Protein AF-A0AAE0QA98-F1 (afdb_monomer_lite)

Foldseek 3Di:
DVVPPQPDDPDQKDKDDFLAEAEEEFAQAQDWPPPVPPPDDDDTDGDHGDLLSVVLVVLLVVLLVVCQPDLLAAPGHYMYMYGHQNNPPVSSVVSVQVQLDDPDGDDPDPDCQLRWDSHLYYDYDDDDPPPLDPDPDDDDDDDPSVVLSPDPDPVSVVVVVVCSSVPVVSSVVSSVVSQLLSVLVCVLQVDDSHHGNDDSRDRNVSSVVSLQPDWDDDPNDIWHAHNVGDIQAFAFDWDWDDDPPDTDTDGQWTQGNVVRDTGGHPDPD

Organism: NCBI:txid175788

Radius of gyration: 21.82 Å; chains: 1; bounding box: 47×56×62 Å

Secondary structure (DSSP, 8-state):
--SSTTS--SSSEEEE--SEEEEEEE-SEEEETTGGG--S--PPPEEEE-HHHHHHHHHHHHHHHHHHTTTSSTT--EEEEEEE-TT-HHHHHHHHHHHH-SSSS----S--TT---SEEEEEE------------S------THHHHHH---HHHHHHHHHHHHT-HHHHHHHHHHHHHHHHHHHHHTTB-SS-B-S-S---HHHHHHHHTT-EEEETTEEEEB-TTS-B-S-EEEEEEEEETTEEEEEEEEEEEGGGTEEEE-----

Sequence (269 aa):
LCFLSVFLICESHFGAYMPVVIGIVGSVHSKVQDLECQTSPGLYTCTDFDQIPFVASLVVFHTVEEINNSQFLPGIKLGYLMCDACVYGTKALDCVERMLAVNGPPTLLPDYSNFTSPIKALLGERIVYSYCQTPQSLHDSPDKLHFYCTSTNYAMRRSFVLFQTVDLTEAYGQRMAVYAITHAIKKLLKCDDTSCSKDTNFLPWKLISILRNMKFTVDDQTYYFNKDGDFENGYDLIMWKKNGDERILDVVGQYLISNNNVNVYDLMV

Structure (mmCIF, N/CA/C/O backbone):
data_AF-A0AAE0QA98-F1
#
_entry.id   AF-A0AAE0QA98-F1
#
loop_
_atom_site.group_PDB
_atom_site.id
_atom_site.type_symbol
_atom_site.label_atom_id
_atom_site.label_alt_id
_atom_site.label_comp_id
_atom_site.label_asym_id
_atom_site.label_entity_id
_atom_site.label_seq_id
_atom_site.pdbx_PDB_ins_code
_atom_site.Cartn_x
_atom_site.Cartn_y
_atom_site.Cartn_z
_atom_site.occupancy
_atom_site.B_iso_or_equiv
_atom_site.auth_seq_id
_atom_site.auth_comp_id
_atom_site.auth_asym_id
_atom_site.auth_atom_id
_atom_site.pdbx_PDB_model_num
ATOM 1 N N . LEU A 1 1 ? 17.314 -16.944 11.347 1.00 24.52 1 LEU A N 1
ATOM 2 C CA . LEU A 1 1 ? 18.362 -17.483 10.446 1.0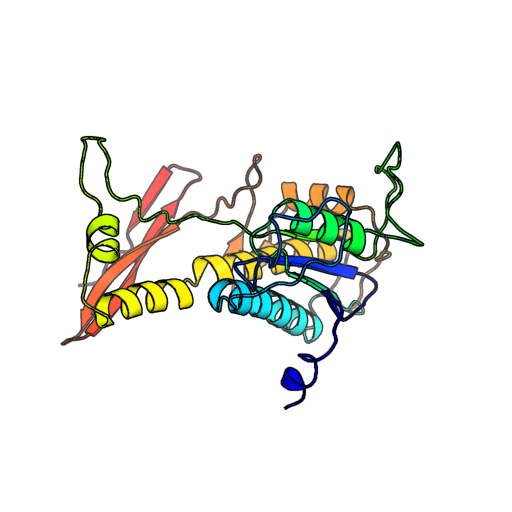0 24.52 1 LEU A CA 1
ATOM 3 C C . LEU A 1 1 ? 17.830 -17.955 9.080 1.00 24.52 1 LEU A C 1
ATOM 5 O O . LEU A 1 1 ? 18.615 -17.909 8.150 1.00 24.52 1 LEU A O 1
ATOM 9 N N . CYS A 1 2 ? 16.531 -18.260 8.891 1.00 23.03 2 CYS A N 1
ATOM 10 C CA . CYS A 1 2 ? 15.942 -18.436 7.540 1.00 23.03 2 CYS A CA 1
ATOM 11 C C . CYS A 1 2 ? 15.694 -17.130 6.756 1.00 23.03 2 CYS A C 1
ATOM 13 O O . CYS A 1 2 ? 15.629 -17.167 5.536 1.00 23.03 2 CYS A O 1
ATOM 15 N N . PHE A 1 3 ? 15.582 -15.973 7.424 1.00 25.20 3 PHE A N 1
ATOM 16 C CA . PHE A 1 3 ? 15.404 -14.681 6.739 1.00 25.20 3 PHE A CA 1
ATOM 17 C C . PHE A 1 3 ? 16.644 -14.247 5.939 1.00 25.20 3 PHE A C 1
ATOM 19 O O . PHE A 1 3 ? 16.513 -13.520 4.967 1.00 25.20 3 PHE A O 1
ATOM 26 N N . LEU A 1 4 ? 17.843 -14.712 6.315 1.00 25.42 4 LEU A N 1
ATOM 27 C CA . LEU A 1 4 ? 19.105 -14.306 5.682 1.00 25.42 4 LEU A CA 1
ATOM 28 C C . LEU A 1 4 ? 19.514 -15.183 4.487 1.00 25.42 4 LEU A C 1
ATOM 30 O O . LEU A 1 4 ? 20.340 -14.768 3.682 1.00 25.42 4 LEU A O 1
ATOM 34 N N . SER A 1 5 ? 18.937 -16.377 4.334 1.00 23.41 5 SER A N 1
ATOM 35 C CA . SER A 1 5 ? 19.322 -17.326 3.277 1.00 23.41 5 SER A CA 1
ATOM 36 C C . SER A 1 5 ? 18.703 -17.036 1.906 1.00 23.41 5 SER A C 1
ATOM 38 O O . SER A 1 5 ? 18.976 -17.767 0.962 1.00 23.41 5 SER A O 1
ATOM 40 N N . VAL A 1 6 ? 17.892 -15.982 1.779 1.00 30.62 6 VAL A N 1
ATOM 41 C CA . VAL A 1 6 ? 17.231 -15.606 0.516 1.00 30.62 6 VAL A CA 1
ATOM 42 C C . VAL A 1 6 ? 17.806 -14.295 -0.069 1.00 30.62 6 VAL A C 1
ATOM 44 O O . VAL A 1 6 ? 17.369 -13.830 -1.111 1.00 30.62 6 VAL A O 1
ATOM 47 N N . PHE A 1 7 ? 18.859 -13.730 0.541 1.00 33.97 7 PHE A N 1
ATOM 48 C CA . PHE A 1 7 ? 19.569 -12.536 0.036 1.00 33.97 7 PHE A CA 1
ATOM 49 C C . PHE A 1 7 ? 20.570 -12.823 -1.102 1.00 33.97 7 PHE A C 1
ATOM 51 O O . PHE A 1 7 ? 21.260 -11.917 -1.560 1.00 33.97 7 PHE A O 1
ATOM 58 N N . LEU A 1 8 ? 20.679 -14.073 -1.558 1.00 28.00 8 LEU A N 1
ATOM 59 C CA . LEU A 1 8 ? 21.655 -14.514 -2.560 1.00 28.00 8 LEU A CA 1
ATOM 60 C C . LEU A 1 8 ? 20.969 -15.298 -3.683 1.00 28.00 8 LEU A C 1
ATOM 62 O O . LEU A 1 8 ? 21.220 -16.485 -3.860 1.00 28.00 8 LEU A O 1
ATOM 66 N N . ILE A 1 9 ? 20.109 -14.637 -4.459 1.00 28.12 9 ILE A N 1
ATOM 67 C CA . ILE A 1 9 ? 19.763 -15.103 -5.806 1.00 28.12 9 ILE A CA 1
ATOM 68 C C . ILE A 1 9 ? 19.793 -13.897 -6.745 1.00 28.12 9 ILE A C 1
ATOM 70 O O . ILE A 1 9 ? 19.126 -12.893 -6.526 1.00 28.12 9 ILE A O 1
ATOM 74 N N . CYS A 1 10 ? 20.633 -14.009 -7.772 1.00 30.64 10 CYS A N 1
ATOM 75 C CA . CYS A 1 10 ? 20.852 -13.040 -8.838 1.00 30.64 10 CYS A CA 1
ATOM 76 C C . CYS A 1 10 ? 19.676 -13.057 -9.832 1.00 30.64 10 CYS A C 1
ATOM 78 O O . CYS A 1 10 ? 19.827 -13.444 -10.984 1.00 30.64 10 CYS A O 1
ATOM 80 N N . GLU A 1 11 ? 18.498 -12.660 -9.362 1.00 41.62 11 GLU A N 1
ATOM 81 C CA . GLU A 1 11 ? 17.401 -12.126 -10.165 1.00 41.62 11 GLU A CA 1
ATOM 82 C C . GLU A 1 11 ? 16.833 -10.953 -9.359 1.00 41.62 11 GLU A C 1
ATOM 84 O O . GLU A 1 11 ? 16.682 -11.053 -8.146 1.00 41.62 11 GLU A O 1
ATOM 89 N N . SER A 1 12 ? 16.550 -9.810 -9.984 1.00 51.94 12 SER A N 1
ATOM 90 C CA . SER A 1 12 ? 16.105 -8.579 -9.301 1.00 51.94 12 SER A CA 1
ATOM 91 C C . SER A 1 12 ? 14.704 -8.667 -8.670 1.00 51.94 12 SER A C 1
ATOM 93 O O . SER A 1 12 ? 14.077 -7.638 -8.425 1.00 51.94 12 SER A O 1
ATOM 95 N N . HIS A 1 13 ? 14.196 -9.880 -8.455 1.00 54.44 13 HIS A N 1
ATOM 96 C CA . HIS A 1 13 ? 12.858 -10.179 -7.980 1.00 54.44 13 HIS A CA 1
ATOM 97 C C . HIS A 1 13 ? 12.921 -11.091 -6.759 1.00 54.44 13 HIS A C 1
ATOM 99 O O . HIS A 1 13 ? 13.561 -12.140 -6.777 1.00 54.44 13 HIS A O 1
ATOM 105 N N . PHE A 1 14 ? 12.206 -10.706 -5.708 1.00 60.66 14 PHE A N 1
ATOM 106 C CA . PHE A 1 14 ? 12.097 -11.471 -4.470 1.00 60.66 14 PHE A CA 1
ATOM 107 C C . PHE A 1 14 ? 10.629 -11.625 -4.086 1.00 60.66 14 PHE A C 1
ATOM 109 O O . PHE A 1 14 ? 9.902 -10.632 -4.077 1.00 60.66 14 PHE A O 1
ATOM 116 N N . GLY A 1 15 ? 10.172 -12.832 -3.744 1.00 63.19 15 GLY A N 1
ATOM 117 C CA . GLY A 1 15 ? 8.771 -12.994 -3.376 1.00 63.19 15 GLY A CA 1
ATOM 118 C C . GLY A 1 15 ? 8.307 -14.388 -2.979 1.00 63.19 15 GLY A C 1
ATOM 119 O O . GLY A 1 15 ? 8.969 -15.394 -3.231 1.00 63.19 15 GLY A O 1
ATOM 120 N N . ALA A 1 16 ? 7.112 -14.418 -2.392 1.00 71.50 16 ALA A N 1
ATOM 121 C CA . ALA A 1 16 ? 6.317 -15.615 -2.159 1.00 71.50 16 ALA A CA 1
ATOM 122 C C . ALA A 1 16 ? 5.143 -15.619 -3.149 1.00 71.50 16 ALA A C 1
ATOM 124 O O . ALA A 1 16 ? 4.284 -14.737 -3.109 1.00 71.50 16 ALA A O 1
ATOM 125 N N . TYR A 1 17 ? 5.107 -16.597 -4.053 1.00 66.56 17 TYR A N 1
ATOM 126 C CA . TYR A 1 17 ? 4.092 -16.671 -5.104 1.00 66.56 17 TYR A CA 1
ATOM 127 C C . TYR A 1 17 ? 2.829 -17.377 -4.608 1.00 66.56 17 TYR A C 1
ATOM 129 O O . TYR A 1 17 ? 2.866 -18.552 -4.255 1.00 66.56 17 TYR A O 1
ATOM 137 N N . MET A 1 18 ? 1.706 -16.660 -4.641 1.00 79.62 18 MET A N 1
ATOM 138 C CA . MET A 1 18 ? 0.363 -17.155 -4.320 1.00 79.62 18 MET A CA 1
ATOM 139 C C . MET A 1 18 ? -0.629 -16.708 -5.416 1.00 79.62 18 MET A C 1
ATOM 141 O O . MET A 1 18 ? -0.270 -15.888 -6.259 1.00 79.62 18 MET A O 1
ATOM 145 N N . PRO A 1 19 ? -1.888 -17.190 -5.438 1.00 80.38 19 PRO A N 1
ATOM 146 C CA . PRO A 1 19 ? -2.888 -16.754 -6.428 1.00 80.38 19 PRO A CA 1
ATOM 147 C C . PRO A 1 19 ? -3.208 -15.247 -6.400 1.00 80.38 19 PRO A C 1
ATOM 149 O O . PRO A 1 19 ? -3.673 -14.682 -7.391 1.00 80.38 19 PRO A O 1
ATOM 152 N N . VAL A 1 20 ? -2.962 -14.598 -5.261 1.00 90.50 20 VAL A N 1
ATOM 153 C CA . VAL A 1 20 ? -3.127 -13.158 -5.047 1.00 90.50 20 VAL A CA 1
ATOM 154 C C . VAL A 1 20 ? -1.794 -12.605 -4.565 1.00 90.50 20 VAL A C 1
ATOM 156 O O . VAL A 1 20 ? -1.369 -12.937 -3.463 1.00 90.50 20 VAL A O 1
ATOM 159 N N . VAL A 1 21 ? -1.140 -11.771 -5.370 1.00 92.12 21 VAL A N 1
ATOM 160 C CA . VAL A 1 21 ? 0.179 -11.198 -5.070 1.00 92.12 21 VAL A CA 1
ATOM 161 C C . VAL A 1 21 ? 0.095 -9.674 -5.027 1.00 92.12 21 VAL A C 1
ATOM 163 O O . VAL A 1 21 ? -0.535 -9.051 -5.887 1.00 92.12 21 VAL A O 1
ATOM 166 N N . ILE A 1 22 ? 0.743 -9.074 -4.030 1.00 93.50 22 ILE A N 1
ATOM 167 C CA . ILE A 1 22 ? 0.994 -7.632 -3.959 1.00 93.50 22 ILE A CA 1
ATOM 168 C C . ILE A 1 22 ? 2.405 -7.375 -4.496 1.00 93.50 22 ILE A C 1
ATOM 170 O O . ILE A 1 22 ? 3.386 -7.876 -3.950 1.00 93.50 22 ILE A O 1
ATOM 174 N N . GLY A 1 23 ? 2.505 -6.631 -5.593 1.00 92.50 23 GLY A N 1
ATOM 175 C CA . GLY A 1 23 ? 3.786 -6.212 -6.150 1.00 92.50 23 GLY A CA 1
ATOM 176 C C . GLY A 1 23 ? 4.305 -4.953 -5.454 1.00 92.50 23 GLY A C 1
ATOM 177 O O . GLY A 1 23 ? 3.518 -4.085 -5.083 1.00 92.50 23 GLY A O 1
ATOM 178 N N . ILE A 1 24 ? 5.617 -4.845 -5.289 1.00 92.00 24 ILE A N 1
ATOM 179 C CA . ILE A 1 24 ? 6.304 -3.726 -4.643 1.00 92.00 24 ILE A CA 1
ATOM 180 C C . ILE A 1 24 ? 7.391 -3.242 -5.592 1.00 92.00 24 ILE A C 1
ATOM 182 O O . ILE A 1 24 ? 8.278 -4.008 -5.970 1.00 92.00 24 ILE A O 1
ATOM 186 N N . VAL A 1 25 ? 7.333 -1.969 -5.959 1.00 90.44 25 VAL A N 1
ATOM 187 C CA . VAL A 1 25 ? 8.388 -1.289 -6.710 1.00 90.44 25 VAL A CA 1
ATOM 188 C C . VAL A 1 25 ? 9.017 -0.279 -5.762 1.00 90.44 25 VAL A C 1
ATOM 190 O O . VAL A 1 25 ? 8.440 0.780 -5.524 1.00 90.44 25 VAL A O 1
ATOM 193 N N . GLY A 1 26 ? 10.163 -0.642 -5.187 1.00 86.81 26 GLY A N 1
ATOM 194 C CA . GLY A 1 26 ? 10.901 0.190 -4.233 1.00 86.81 26 GLY A CA 1
ATOM 195 C C . GLY A 1 26 ? 12.361 0.335 -4.643 1.00 86.81 26 GLY A C 1
ATOM 196 O O . GLY A 1 26 ? 12.860 -0.473 -5.421 1.00 86.81 26 GLY A O 1
ATOM 197 N N . SER A 1 27 ? 13.056 1.346 -4.132 1.00 84.62 27 SER A N 1
ATOM 198 C CA . SER A 1 27 ? 14.460 1.607 -4.464 1.00 84.62 27 SER A CA 1
ATOM 199 C C . SER A 1 27 ? 15.364 1.326 -3.272 1.00 84.62 27 SER A C 1
ATOM 201 O O . SER A 1 27 ? 15.828 2.235 -2.596 1.00 84.62 27 SER A O 1
ATOM 203 N N . VAL A 1 28 ? 15.640 0.048 -3.005 1.00 86.19 28 VAL A N 1
ATOM 204 C CA . VAL A 1 28 ? 16.573 -0.343 -1.923 1.00 86.19 28 VAL A CA 1
ATOM 205 C C . VAL A 1 28 ? 18.023 -0.034 -2.259 1.00 86.19 28 VAL A C 1
ATOM 207 O O . VAL A 1 28 ? 18.895 -0.138 -1.404 1.00 86.19 28 VAL A O 1
ATOM 210 N N . HIS A 1 29 ? 18.276 0.352 -3.502 1.00 84.94 29 HIS A N 1
ATOM 211 C CA . HIS A 1 29 ? 19.507 0.967 -3.955 1.00 84.94 29 HIS A CA 1
ATOM 212 C C . HIS A 1 29 ? 19.211 2.360 -4.515 1.00 84.94 29 HIS A C 1
ATOM 214 O O . HIS A 1 29 ? 18.120 2.626 -5.003 1.00 84.94 29 HIS A O 1
ATOM 220 N N . SER A 1 30 ? 20.191 3.256 -4.483 1.00 81.62 30 SER A N 1
ATOM 221 C CA . SER A 1 30 ? 20.026 4.637 -4.964 1.00 81.62 30 SER A CA 1
ATOM 222 C C . SER A 1 30 ? 20.751 4.921 -6.281 1.00 81.62 30 SER A C 1
ATOM 224 O O . SER A 1 30 ? 20.642 6.021 -6.826 1.00 81.62 30 SER A O 1
ATOM 226 N N . LYS A 1 31 ? 21.499 3.943 -6.812 1.00 74.50 31 LYS A N 1
ATOM 227 C CA . LYS A 1 31 ? 22.269 4.087 -8.051 1.00 74.50 31 LYS A CA 1
ATOM 228 C C . LYS A 1 31 ? 22.130 2.881 -8.962 1.00 74.50 31 LYS A C 1
ATOM 230 O O . LYS A 1 31 ? 22.198 1.733 -8.524 1.00 74.50 31 LYS A O 1
ATOM 235 N N . VAL A 1 32 ? 22.061 3.164 -10.257 1.00 76.75 32 VAL A N 1
ATOM 236 C CA . VAL A 1 32 ? 22.264 2.190 -11.331 1.00 76.75 32 VAL A CA 1
ATOM 237 C C . VAL A 1 32 ? 23.677 2.372 -11.880 1.00 76.75 32 VAL A C 1
ATOM 239 O O . VAL A 1 32 ? 24.099 3.492 -12.168 1.00 76.75 32 VAL A O 1
ATOM 242 N N . GLN A 1 33 ? 24.420 1.278 -12.001 1.00 74.75 33 GLN A N 1
ATOM 243 C CA . GLN A 1 33 ? 25.769 1.283 -12.555 1.00 74.75 33 GLN A CA 1
ATOM 244 C C . GLN A 1 33 ? 25.735 1.369 -14.093 1.00 74.75 33 GLN A C 1
ATOM 246 O O . GLN A 1 33 ? 24.825 0.838 -14.725 1.00 74.75 33 GLN A O 1
ATOM 251 N N . ASP A 1 34 ? 26.743 2.016 -14.689 1.00 65.88 34 ASP A N 1
ATOM 252 C CA . ASP A 1 34 ? 27.018 2.018 -16.138 1.00 65.88 34 ASP A CA 1
ATOM 253 C C . ASP A 1 34 ? 25.904 2.600 -17.041 1.00 65.88 34 ASP A C 1
ATOM 255 O O . ASP A 1 34 ? 25.738 2.206 -18.196 1.00 65.88 34 ASP A O 1
ATOM 259 N N . LEU A 1 35 ? 25.175 3.605 -16.540 1.00 61.00 35 LEU A N 1
ATOM 260 C CA . LEU A 1 35 ? 24.127 4.330 -17.278 1.00 61.00 35 LEU A CA 1
ATOM 261 C C . LEU A 1 35 ? 24.630 5.060 -18.538 1.00 61.00 35 LEU A C 1
ATOM 263 O O . LEU A 1 35 ? 23.891 5.183 -19.512 1.00 61.00 35 LEU A O 1
ATOM 267 N N . GLU A 1 36 ? 25.872 5.552 -18.536 1.00 56.81 36 GLU A N 1
ATOM 268 C CA . GLU A 1 36 ? 26.389 6.448 -19.587 1.00 56.81 36 GLU A CA 1
ATOM 269 C C . GLU A 1 36 ? 26.675 5.755 -20.936 1.00 56.81 36 GLU A C 1
ATOM 271 O O . GLU A 1 36 ? 26.838 6.440 -21.944 1.00 56.81 36 GLU A O 1
ATOM 276 N N . CYS A 1 37 ? 26.679 4.416 -21.001 1.00 46.84 37 CYS A N 1
ATOM 277 C CA . CYS A 1 37 ? 27.018 3.655 -22.217 1.00 46.84 37 CYS A CA 1
ATOM 278 C C . CYS A 1 37 ? 25.942 2.643 -22.661 1.00 46.84 37 CYS A C 1
ATOM 280 O O . CYS A 1 37 ? 26.196 1.825 -23.552 1.00 46.84 37 CYS A O 1
ATOM 282 N N . GLN A 1 38 ? 24.741 2.665 -22.073 1.00 51.16 38 GLN A N 1
ATOM 283 C CA . GLN A 1 38 ? 23.702 1.681 -22.386 1.00 51.16 38 GLN A CA 1
ATOM 284 C C . GLN A 1 38 ? 22.947 2.053 -23.678 1.00 51.16 38 GLN A C 1
ATOM 286 O O . GLN A 1 38 ? 22.040 2.878 -23.687 1.00 51.16 38 GLN A O 1
ATOM 291 N N . THR A 1 39 ? 23.331 1.435 -24.798 1.00 51.97 39 THR A N 1
ATOM 292 C CA . THR A 1 39 ? 22.696 1.611 -26.125 1.00 51.97 39 THR A CA 1
ATOM 293 C C . THR A 1 39 ? 21.668 0.521 -26.465 1.00 51.97 39 THR A C 1
ATOM 295 O O . THR A 1 39 ? 21.033 0.574 -27.515 1.00 51.97 39 THR A O 1
ATOM 298 N N . SER A 1 40 ? 21.482 -0.459 -25.575 1.00 50.94 40 SER A N 1
ATOM 299 C CA . SER A 1 40 ? 20.541 -1.581 -25.696 1.00 50.94 40 SER A CA 1
ATOM 300 C C . SER A 1 40 ? 19.944 -1.902 -24.318 1.00 50.94 40 SER A C 1
ATOM 302 O O . SER A 1 40 ? 20.661 -1.734 -23.330 1.00 50.94 40 SER A O 1
ATOM 304 N N . PRO A 1 41 ? 18.695 -2.405 -24.213 1.00 54.56 41 PRO A N 1
ATOM 305 C CA . PRO A 1 41 ? 18.124 -2.851 -22.941 1.00 54.56 41 PRO A CA 1
ATOM 306 C C . PRO A 1 41 ? 18.980 -3.989 -22.367 1.00 54.56 41 PRO A C 1
ATOM 308 O O . PRO A 1 41 ? 18.975 -5.104 -22.888 1.00 54.56 41 PRO A O 1
ATOM 311 N N . GLY A 1 42 ? 19.793 -3.689 -21.357 1.00 57.81 42 GLY A N 1
ATOM 312 C CA . GLY A 1 42 ? 20.658 -4.645 -20.667 1.00 57.81 42 GLY A CA 1
ATOM 313 C C . GLY A 1 42 ? 20.239 -4.824 -19.210 1.00 57.81 42 GLY A C 1
ATOM 314 O O . GLY A 1 42 ? 19.367 -4.117 -18.711 1.00 57.81 42 GLY A O 1
ATOM 315 N N . LEU A 1 43 ? 20.867 -5.773 -18.513 1.00 64.38 43 LEU A N 1
ATOM 316 C CA . LEU A 1 43 ? 20.607 -6.022 -17.095 1.00 64.38 43 LEU A CA 1
ATOM 317 C C . LEU A 1 43 ? 21.018 -4.796 -16.259 1.00 64.38 43 LEU A C 1
ATOM 319 O O . LEU A 1 43 ? 22.155 -4.338 -16.352 1.00 64.38 43 LEU A O 1
ATOM 323 N N . TYR A 1 44 ? 20.103 -4.269 -15.447 1.00 69.56 44 TYR A N 1
ATOM 324 C CA . TYR A 1 44 ? 20.395 -3.161 -14.540 1.00 69.56 44 TYR A CA 1
ATOM 325 C C . TYR A 1 44 ? 21.125 -3.662 -13.291 1.00 69.56 44 TYR A C 1
ATOM 327 O O . TYR A 1 44 ? 20.539 -4.386 -12.481 1.00 69.56 44 TYR A O 1
ATOM 335 N N . THR A 1 45 ? 22.365 -3.220 -13.090 1.00 81.19 45 THR A N 1
ATOM 336 C CA . THR A 1 45 ? 23.102 -3.461 -11.843 1.00 81.19 45 THR A CA 1
ATOM 337 C C . THR A 1 45 ? 22.858 -2.310 -10.882 1.00 81.19 45 THR A C 1
ATOM 339 O O . THR A 1 45 ? 23.150 -1.160 -11.208 1.00 81.19 45 THR A O 1
ATOM 342 N N . CYS A 1 46 ? 22.331 -2.614 -9.699 1.00 81.00 46 CYS A N 1
ATOM 343 C CA . CYS A 1 46 ? 22.060 -1.604 -8.686 1.00 81.00 46 CYS A CA 1
ATOM 344 C C . CYS A 1 46 ? 23.052 -1.634 -7.545 1.00 81.00 46 CYS A C 1
ATOM 346 O O . CYS A 1 46 ? 23.551 -2.686 -7.156 1.00 81.00 46 CYS A O 1
ATOM 348 N N . THR A 1 47 ? 23.359 -0.441 -7.055 1.00 80.62 47 THR A N 1
ATOM 349 C CA . THR A 1 47 ? 24.415 -0.182 -6.082 1.00 80.62 47 THR A CA 1
ATOM 350 C C . THR A 1 47 ? 23.987 0.935 -5.139 1.00 80.62 47 THR A C 1
ATOM 352 O O . THR A 1 47 ? 23.036 1.660 -5.422 1.00 80.62 47 THR A O 1
ATOM 355 N N . ASP A 1 48 ? 24.718 1.091 -4.034 1.00 77.44 48 ASP A N 1
ATOM 356 C CA . ASP A 1 48 ? 24.462 2.116 -3.012 1.00 77.44 48 ASP A CA 1
ATOM 357 C C . ASP A 1 48 ? 23.157 1.866 -2.241 1.00 77.44 48 ASP A C 1
ATOM 359 O O . ASP A 1 48 ? 22.120 2.473 -2.509 1.00 77.44 48 ASP A O 1
ATOM 363 N N . PHE A 1 49 ? 23.221 0.886 -1.334 1.00 80.38 49 PHE A N 1
ATOM 364 C CA . PHE A 1 49 ? 22.089 0.384 -0.557 1.00 80.38 49 PHE A CA 1
ATOM 365 C C . PHE A 1 49 ? 21.519 1.450 0.382 1.00 80.38 49 PHE A C 1
ATOM 367 O O . PHE A 1 49 ? 22.260 2.061 1.156 1.00 80.38 49 PHE A O 1
ATOM 374 N N . ASP A 1 50 ? 20.198 1.598 0.362 1.00 73.44 50 ASP A N 1
ATOM 375 C CA . ASP A 1 50 ? 19.445 2.508 1.212 1.00 73.44 50 ASP A CA 1
ATOM 376 C C . ASP A 1 50 ? 18.587 1.731 2.220 1.00 73.44 50 ASP A C 1
ATOM 378 O O . ASP A 1 50 ? 17.780 0.860 1.884 1.00 73.44 50 ASP A O 1
ATOM 382 N N . GLN A 1 51 ? 18.778 2.062 3.495 1.00 76.25 51 GLN A N 1
ATOM 383 C CA . GLN A 1 51 ? 18.129 1.397 4.616 1.00 76.25 51 GLN A CA 1
ATOM 384 C C . GLN A 1 51 ? 16.650 1.770 4.745 1.00 76.25 51 GLN A C 1
ATOM 386 O O . GLN A 1 51 ? 15.863 0.929 5.174 1.00 76.25 51 GLN A O 1
ATOM 391 N N . ILE A 1 52 ? 16.265 2.999 4.395 1.00 75.44 52 ILE A N 1
ATOM 392 C CA . ILE A 1 52 ? 14.899 3.507 4.590 1.00 75.44 52 ILE A CA 1
ATOM 393 C C . ILE A 1 52 ? 13.886 2.758 3.700 1.00 75.44 52 ILE A C 1
ATOM 395 O O . ILE A 1 52 ? 13.007 2.085 4.249 1.00 75.44 52 ILE A O 1
ATOM 399 N N . PRO A 1 53 ? 14.023 2.756 2.359 1.00 77.94 53 PRO A N 1
ATOM 400 C CA . PRO A 1 53 ? 13.115 2.030 1.470 1.00 77.94 53 PRO A CA 1
ATOM 401 C C . PRO A 1 53 ? 13.204 0.513 1.672 1.00 77.94 53 PRO A C 1
ATOM 403 O O . PRO A 1 53 ? 12.225 -0.210 1.460 1.00 77.94 53 PRO A O 1
ATOM 406 N N . PHE A 1 54 ? 14.350 0.007 2.143 1.00 83.00 54 PHE A N 1
ATOM 407 C CA . PHE A 1 54 ? 14.480 -1.391 2.536 1.00 83.00 54 PHE A CA 1
ATOM 408 C C . PHE A 1 54 ? 13.599 -1.732 3.741 1.00 83.00 54 PHE A C 1
ATOM 410 O O . PHE A 1 54 ? 12.819 -2.682 3.672 1.00 83.00 54 PHE A O 1
ATOM 417 N N . VAL A 1 55 ? 13.660 -0.946 4.821 1.00 82.56 55 VAL A N 1
ATOM 418 C CA . VAL A 1 55 ? 12.793 -1.137 5.993 1.00 82.56 55 VAL A CA 1
ATOM 419 C C . VAL A 1 55 ? 11.321 -0.971 5.614 1.00 82.56 55 VAL A C 1
ATOM 421 O O . VAL A 1 55 ? 10.510 -1.809 6.005 1.00 82.56 55 VAL A O 1
ATOM 424 N N . ALA A 1 56 ? 10.970 0.027 4.799 1.00 83.00 56 ALA A N 1
ATOM 425 C CA . ALA A 1 56 ? 9.602 0.207 4.306 1.00 83.00 56 ALA A CA 1
ATOM 426 C C . ALA A 1 56 ? 9.089 -1.037 3.549 1.00 83.00 56 ALA A C 1
ATOM 428 O O . ALA A 1 56 ? 7.961 -1.484 3.764 1.00 83.00 56 ALA A O 1
ATOM 429 N N . SER A 1 57 ? 9.942 -1.664 2.735 1.00 87.50 57 SER A N 1
ATOM 430 C CA . SER A 1 57 ? 9.613 -2.906 2.022 1.00 87.50 57 SER A CA 1
ATOM 431 C C . SER A 1 57 ? 9.452 -4.101 2.968 1.00 87.50 57 SER A C 1
ATOM 433 O O . SER A 1 57 ? 8.535 -4.907 2.804 1.00 87.50 57 SER A O 1
ATOM 435 N N . LEU A 1 58 ? 10.288 -4.195 4.010 1.00 88.94 58 LEU A N 1
ATOM 436 C CA . LEU A 1 58 ? 10.131 -5.211 5.056 1.00 88.94 58 LEU A CA 1
ATOM 437 C C . LEU A 1 58 ? 8.805 -5.068 5.807 1.00 88.94 58 LEU A C 1
ATOM 439 O O . LEU A 1 58 ? 8.228 -6.086 6.190 1.00 88.94 58 LEU A O 1
ATOM 443 N N . VAL A 1 59 ? 8.303 -3.844 5.999 1.00 89.94 59 VAL A N 1
ATOM 444 C CA . VAL A 1 59 ? 6.987 -3.631 6.617 1.00 89.94 59 VAL A CA 1
ATOM 445 C C . VAL A 1 59 ? 5.880 -4.235 5.763 1.00 89.94 59 VAL A C 1
ATOM 447 O O . VAL A 1 59 ? 5.033 -4.935 6.309 1.00 89.94 59 VAL A O 1
ATOM 450 N N . VAL A 1 60 ? 5.921 -4.071 4.437 1.00 91.81 60 VAL A N 1
ATOM 451 C CA . VAL A 1 60 ? 4.949 -4.719 3.541 1.00 91.81 60 VAL A CA 1
ATOM 452 C C . VAL A 1 60 ? 4.980 -6.236 3.709 1.00 91.81 60 VAL A C 1
ATOM 454 O O . VAL A 1 60 ? 3.930 -6.850 3.908 1.00 91.81 60 VAL A O 1
ATOM 457 N N . PHE A 1 61 ? 6.168 -6.848 3.676 1.00 93.19 61 PHE A N 1
ATOM 458 C CA . PHE A 1 61 ? 6.304 -8.296 3.861 1.00 93.19 61 PHE A CA 1
ATOM 459 C C . PHE A 1 61 ? 5.763 -8.737 5.216 1.00 93.19 61 PHE A C 1
ATOM 461 O O . PHE A 1 61 ? 4.968 -9.670 5.292 1.00 93.19 61 PHE A O 1
ATOM 468 N N . HIS A 1 62 ? 6.148 -8.037 6.280 1.00 93.75 62 HIS A N 1
ATOM 469 C CA . HIS A 1 62 ? 5.704 -8.349 7.627 1.00 93.75 62 HIS A CA 1
ATOM 470 C C . HIS A 1 62 ? 4.182 -8.248 7.765 1.00 93.75 62 HIS A C 1
ATOM 472 O O . HIS A 1 62 ? 3.570 -9.159 8.310 1.00 93.75 62 HIS A O 1
ATOM 478 N N . THR A 1 63 ? 3.560 -7.197 7.225 1.00 95.00 63 THR A N 1
ATOM 479 C CA . THR A 1 63 ? 2.103 -7.022 7.262 1.00 95.00 63 THR A CA 1
ATOM 480 C C . THR A 1 63 ? 1.380 -8.099 6.456 1.00 95.00 63 THR A C 1
ATOM 482 O O . THR A 1 63 ? 0.359 -8.615 6.906 1.00 95.00 63 THR A O 1
ATOM 485 N N . VAL A 1 64 ? 1.910 -8.503 5.297 1.00 96.00 64 VAL A N 1
ATOM 486 C CA . VAL A 1 64 ? 1.348 -9.629 4.535 1.00 96.00 64 VAL A CA 1
ATOM 487 C C . VAL A 1 64 ? 1.429 -10.936 5.332 1.00 96.00 64 VAL A C 1
ATOM 489 O O . VAL A 1 64 ? 0.448 -11.678 5.388 1.00 96.00 64 VAL A O 1
ATOM 492 N N . GLU A 1 65 ? 2.557 -11.212 5.987 1.00 95.06 65 GLU A N 1
ATOM 493 C CA . GLU A 1 65 ? 2.714 -12.398 6.839 1.00 95.06 65 GLU A CA 1
ATOM 494 C C . GLU A 1 65 ? 1.809 -12.350 8.080 1.00 95.06 65 GLU A C 1
ATOM 496 O O . GLU A 1 65 ? 1.220 -13.362 8.457 1.00 95.06 65 GLU A O 1
ATOM 501 N N . GLU A 1 66 ? 1.649 -11.184 8.703 1.00 95.38 66 GLU A N 1
ATOM 502 C CA . GLU A 1 66 ? 0.725 -10.958 9.819 1.00 95.38 66 GLU A CA 1
ATOM 503 C C . GLU A 1 66 ? -0.715 -11.306 9.410 1.00 95.38 66 GLU A C 1
ATOM 505 O O . GLU A 1 66 ? -1.392 -12.085 10.085 1.00 95.38 66 GLU A O 1
ATOM 510 N N . ILE A 1 67 ? -1.152 -10.822 8.243 1.00 95.50 67 ILE A N 1
ATOM 511 C CA . ILE A 1 67 ? -2.464 -11.140 7.669 1.00 95.50 67 ILE A CA 1
ATOM 512 C C . ILE A 1 67 ? -2.581 -12.640 7.373 1.00 95.50 67 ILE A C 1
ATOM 514 O O . ILE A 1 67 ? -3.578 -13.253 7.757 1.00 95.50 67 ILE A O 1
ATOM 518 N N . ASN A 1 68 ? -1.578 -13.248 6.735 1.00 94.69 68 ASN A N 1
ATOM 519 C CA . ASN A 1 68 ? -1.581 -14.671 6.375 1.00 94.69 68 ASN A CA 1
ATOM 520 C C . ASN A 1 68 ? -1.613 -15.615 7.584 1.00 94.69 68 ASN A C 1
ATOM 522 O O . ASN A 1 68 ? -2.122 -16.731 7.470 1.00 94.69 68 ASN A O 1
ATOM 526 N N . ASN A 1 69 ? -1.044 -15.195 8.714 1.00 95.06 69 ASN A N 1
ATOM 527 C CA . ASN A 1 69 ? -1.044 -15.958 9.964 1.00 95.06 69 ASN A CA 1
ATOM 528 C C . ASN A 1 69 ? -2.293 -15.699 10.824 1.00 95.06 69 ASN A C 1
ATOM 530 O O . ASN A 1 69 ? -2.490 -16.362 11.843 1.00 95.06 69 ASN A O 1
ATOM 534 N N . SER A 1 70 ? -3.147 -14.763 10.413 1.00 93.56 70 SER A N 1
ATOM 535 C CA . SER A 1 70 ? -4.441 -14.488 11.033 1.00 93.56 70 SER A CA 1
ATOM 536 C C . SER A 1 70 ? -5.583 -15.260 10.347 1.00 93.56 70 SER A C 1
ATOM 538 O O . SER A 1 70 ? -5.389 -15.946 9.346 1.00 93.56 70 SER A O 1
ATOM 540 N N . GLN A 1 71 ? -6.812 -15.108 10.854 1.00 91.88 71 GLN A N 1
ATOM 541 C CA . GLN A 1 71 ? -8.041 -15.586 10.193 1.00 91.88 71 GLN A CA 1
ATOM 542 C C . GLN A 1 71 ? -8.688 -14.511 9.301 1.00 91.88 71 GLN A C 1
ATOM 544 O O . GLN A 1 71 ? -9.870 -14.582 8.973 1.00 91.88 71 GLN A O 1
ATOM 549 N N . PHE A 1 72 ? -7.943 -13.466 8.923 1.00 93.88 72 PHE A N 1
ATOM 550 C CA . PHE A 1 72 ? -8.518 -12.315 8.230 1.00 93.88 72 PHE A CA 1
ATOM 551 C C . PHE A 1 72 ? -9.030 -12.649 6.817 1.00 93.88 72 PHE A C 1
ATOM 553 O O . PHE A 1 72 ? -10.091 -12.153 6.419 1.00 93.88 72 PHE A O 1
ATOM 560 N N . LEU A 1 73 ? -8.309 -13.512 6.089 1.00 93.88 73 LEU A N 1
ATOM 561 C CA . LEU A 1 73 ? -8.670 -14.053 4.773 1.00 93.88 73 LEU A CA 1
ATOM 562 C C . LEU A 1 73 ? -8.724 -15.595 4.830 1.00 93.88 73 LEU A C 1
ATOM 564 O O . LEU A 1 73 ? -7.768 -16.266 4.439 1.00 93.88 73 LEU A O 1
ATOM 568 N N . PRO A 1 74 ? -9.817 -16.192 5.329 1.00 91.94 74 PRO A N 1
ATOM 569 C CA . PRO A 1 74 ? -9.873 -17.632 5.547 1.00 91.94 74 PRO A CA 1
ATOM 570 C C . PRO A 1 74 ? -9.759 -18.411 4.230 1.00 91.94 74 PRO A C 1
ATOM 572 O O . PRO A 1 74 ? -10.497 -18.182 3.271 1.00 91.94 74 PRO A O 1
ATOM 575 N N . GLY A 1 75 ? -8.806 -19.346 4.186 1.00 88.69 75 GLY A N 1
ATOM 576 C CA . GLY A 1 75 ? -8.531 -20.179 3.011 1.00 88.69 75 GLY A CA 1
ATOM 577 C C . GLY A 1 75 ? -7.755 -19.482 1.887 1.00 88.69 75 GLY A C 1
ATOM 578 O O . GLY A 1 75 ? -7.498 -20.109 0.860 1.00 88.69 75 GLY A O 1
ATOM 579 N N . ILE A 1 76 ? -7.349 -18.221 2.065 1.00 90.94 76 ILE A N 1
ATOM 580 C CA . ILE A 1 76 ? -6.586 -17.460 1.072 1.00 90.94 76 ILE A CA 1
ATOM 581 C C . ILE A 1 76 ? -5.301 -16.953 1.709 1.00 90.94 76 ILE A C 1
ATOM 583 O O . ILE A 1 76 ? -5.319 -16.292 2.739 1.00 90.94 76 ILE A O 1
ATOM 587 N N . LYS A 1 77 ? -4.179 -17.220 1.046 1.00 92.12 77 LYS A N 1
ATOM 588 C CA . LYS A 1 77 ? -2.886 -16.642 1.403 1.00 92.12 77 LYS A CA 1
ATOM 589 C C . LYS A 1 77 ? -2.459 -15.645 0.344 1.00 92.12 77 LYS A C 1
ATOM 591 O O . LYS A 1 77 ? -2.526 -15.928 -0.854 1.00 92.12 77 LYS A O 1
ATOM 596 N N . LEU A 1 78 ? -2.022 -14.490 0.809 1.00 94.31 78 LEU A N 1
ATOM 597 C CA . LEU A 1 78 ? -1.423 -13.449 0.003 1.00 94.31 78 LEU A CA 1
ATOM 598 C C . LEU A 1 78 ? 0.046 -13.773 -0.255 1.00 94.31 78 LEU A C 1
ATOM 600 O O . LEU A 1 78 ? 0.754 -14.278 0.614 1.00 94.31 78 LEU A O 1
ATOM 604 N N . GLY A 1 79 ? 0.492 -13.459 -1.459 1.00 94.06 79 GLY A N 1
ATOM 605 C CA . GLY A 1 79 ? 1.890 -13.415 -1.836 1.00 94.06 79 GLY A CA 1
ATOM 606 C C . GLY A 1 79 ? 2.376 -11.976 -1.938 1.00 94.06 79 GLY A C 1
ATOM 607 O O . GLY A 1 79 ? 1.586 -11.029 -1.987 1.00 94.06 79 GLY A O 1
ATOM 608 N N . TYR A 1 80 ? 3.685 -11.821 -2.049 1.00 93.69 80 TYR A N 1
ATOM 609 C CA . TYR A 1 80 ? 4.320 -10.550 -2.371 1.00 93.69 80 TYR A CA 1
ATOM 610 C C . TYR A 1 80 ? 5.429 -10.772 -3.388 1.00 93.69 80 TYR A C 1
ATOM 612 O O . TYR A 1 80 ? 6.027 -11.847 -3.434 1.00 93.69 80 TYR A O 1
ATOM 620 N N . LEU A 1 81 ? 5.697 -9.752 -4.195 1.00 91.81 81 LEU A N 1
ATOM 621 C CA . LEU A 1 81 ? 6.806 -9.718 -5.138 1.00 91.81 81 LEU A CA 1
ATOM 622 C C . LEU A 1 81 ? 7.418 -8.325 -5.102 1.00 91.81 81 LEU A C 1
ATOM 624 O O . LEU A 1 81 ? 6.698 -7.351 -5.264 1.00 91.81 81 LEU A O 1
ATOM 628 N N . MET A 1 82 ? 8.724 -8.219 -4.910 1.00 90.50 82 MET A N 1
ATOM 629 C CA . MET A 1 82 ? 9.434 -6.946 -4.873 1.00 90.50 82 MET A CA 1
ATOM 630 C C . MET A 1 82 ? 10.432 -6.845 -6.019 1.00 90.50 82 MET A C 1
ATOM 632 O O . MET A 1 82 ? 11.116 -7.822 -6.321 1.00 90.50 82 MET A O 1
ATOM 636 N N . CYS A 1 83 ? 10.526 -5.659 -6.618 1.00 89.56 83 CYS A N 1
ATOM 637 C CA . CYS A 1 83 ? 11.559 -5.292 -7.575 1.00 89.56 83 CYS A CA 1
ATOM 638 C C . CYS A 1 83 ? 12.257 -4.012 -7.126 1.00 89.56 83 CYS A C 1
ATOM 640 O O . CYS A 1 83 ? 11.607 -3.048 -6.718 1.00 89.56 83 CYS A O 1
ATOM 642 N N . ASP A 1 84 ? 13.583 -4.028 -7.225 1.00 88.50 84 ASP A N 1
ATOM 643 C CA . ASP A 1 84 ? 14.430 -2.888 -6.904 1.00 88.50 84 ASP A CA 1
ATOM 644 C C . ASP A 1 84 ? 14.586 -1.962 -8.118 1.00 88.50 84 ASP A C 1
ATOM 646 O O . ASP A 1 84 ? 15.272 -2.316 -9.081 1.00 88.50 84 ASP A O 1
ATOM 650 N N . ALA A 1 85 ? 13.948 -0.792 -8.078 1.00 85.25 85 ALA A N 1
ATOM 651 C CA . ALA A 1 85 ? 13.937 0.192 -9.165 1.00 85.25 85 ALA A CA 1
ATOM 652 C C . ALA A 1 85 ? 15.136 1.152 -9.150 1.00 85.25 85 ALA A C 1
ATOM 654 O O . ALA A 1 85 ? 15.413 1.813 -10.153 1.00 85.25 85 ALA A O 1
ATOM 655 N N . CYS A 1 86 ? 15.873 1.203 -8.044 1.00 83.56 86 CYS A N 1
ATOM 656 C CA . CYS A 1 86 ? 17.137 1.922 -7.924 1.00 83.56 86 CYS A CA 1
ATOM 657 C C . CYS A 1 86 ? 17.066 3.426 -8.230 1.00 83.56 86 CYS A C 1
ATOM 659 O O . CYS A 1 86 ? 17.987 3.986 -8.830 1.00 83.56 86 CYS A O 1
ATOM 661 N N . VAL A 1 87 ? 15.937 4.061 -7.894 1.00 80.88 87 VAL A N 1
ATOM 662 C CA . VAL A 1 87 ? 15.631 5.473 -8.180 1.00 80.88 87 VAL A CA 1
ATOM 663 C C . VAL A 1 87 ? 15.685 5.792 -9.687 1.00 80.88 87 VAL A C 1
ATOM 665 O O . VAL A 1 87 ? 15.916 6.929 -10.101 1.00 80.88 87 VAL A O 1
ATOM 668 N N . TYR A 1 88 ? 15.453 4.792 -10.546 1.00 80.38 88 TYR A N 1
ATOM 669 C CA . TYR A 1 88 ? 15.511 4.955 -11.995 1.00 80.38 88 TYR A CA 1
ATOM 670 C C . TYR A 1 88 ? 14.192 4.570 -12.668 1.00 80.38 88 TYR A C 1
ATOM 672 O O . TYR A 1 88 ? 13.771 3.415 -12.669 1.00 80.38 88 TYR A O 1
ATOM 680 N N . GLY A 1 89 ? 13.538 5.558 -13.285 1.00 79.56 89 GLY A N 1
ATOM 681 C CA . GLY A 1 89 ? 12.185 5.401 -13.826 1.00 79.56 89 GLY A CA 1
ATOM 682 C C . GLY A 1 89 ? 12.050 4.317 -14.900 1.00 79.56 89 GLY A C 1
ATOM 683 O O . GLY A 1 89 ? 11.062 3.592 -14.906 1.00 79.56 89 GLY A O 1
ATOM 684 N N . THR A 1 90 ? 13.041 4.144 -15.782 1.00 79.62 90 THR A N 1
ATOM 685 C CA . THR A 1 90 ? 12.971 3.089 -16.815 1.00 79.62 90 THR A CA 1
ATOM 686 C C . THR A 1 90 ? 13.119 1.693 -16.216 1.00 79.62 90 THR A C 1
ATOM 688 O O . THR A 1 90 ? 12.436 0.774 -16.659 1.00 79.62 90 THR A O 1
ATOM 691 N N . LYS A 1 91 ? 13.916 1.544 -15.149 1.00 80.38 91 LYS A N 1
ATOM 692 C CA . LYS A 1 91 ? 13.985 0.295 -14.391 1.00 80.38 91 LYS A CA 1
ATOM 693 C C . LYS A 1 91 ? 12.678 0.026 -13.645 1.00 80.38 91 LYS A C 1
ATOM 695 O O . LYS A 1 91 ? 12.226 -1.110 -13.622 1.00 80.38 91 LYS A O 1
ATOM 700 N N . ALA A 1 92 ? 12.034 1.053 -13.087 1.00 83.56 92 ALA A N 1
ATOM 701 C CA . ALA A 1 92 ? 10.710 0.910 -12.480 1.00 83.56 92 ALA A CA 1
ATOM 702 C C . ALA A 1 92 ? 9.662 0.411 -13.494 1.00 83.56 92 ALA A C 1
ATOM 704 O O . ALA A 1 92 ? 8.843 -0.443 -13.160 1.00 83.56 92 ALA A O 1
ATOM 705 N N . LEU A 1 93 ? 9.708 0.897 -14.740 1.00 83.94 93 LEU A N 1
ATOM 706 C CA . LEU A 1 93 ? 8.852 0.396 -15.819 1.00 83.94 93 LEU A CA 1
ATOM 707 C C . LEU A 1 93 ? 9.177 -1.062 -16.171 1.00 83.94 93 LEU A C 1
ATOM 709 O O . LEU A 1 93 ? 8.259 -1.876 -16.207 1.00 83.94 93 LEU A O 1
ATOM 713 N N . ASP A 1 94 ? 10.458 -1.412 -16.328 1.00 81.44 94 ASP A N 1
ATOM 714 C CA . ASP A 1 94 ? 10.907 -2.798 -16.556 1.00 81.44 94 ASP A CA 1
ATOM 715 C C . ASP A 1 94 ? 10.457 -3.736 -15.417 1.00 81.44 94 ASP A C 1
ATOM 717 O O . ASP A 1 94 ? 9.952 -4.828 -15.669 1.00 81.44 94 ASP A O 1
ATOM 721 N N . CYS A 1 95 ? 10.535 -3.289 -14.159 1.00 85.44 95 CYS A N 1
ATOM 722 C CA . CYS A 1 95 ? 10.002 -4.011 -13.003 1.00 85.44 95 CYS A CA 1
ATOM 723 C C . CYS A 1 95 ? 8.506 -4.310 -13.163 1.00 85.44 95 CYS A C 1
ATOM 725 O O . CYS A 1 95 ? 8.082 -5.456 -13.018 1.00 85.44 95 CYS A O 1
ATOM 727 N N . VAL A 1 96 ? 7.695 -3.291 -13.464 1.00 87.00 96 VAL A N 1
ATOM 728 C CA . VAL A 1 96 ? 6.241 -3.448 -13.615 1.00 87.00 96 VAL A CA 1
ATOM 729 C C . VAL A 1 96 ? 5.910 -4.354 -14.798 1.00 87.00 96 VAL A C 1
ATOM 731 O O . VAL A 1 96 ? 5.075 -5.248 -14.670 1.00 87.00 96 VAL A O 1
ATOM 734 N N . GLU A 1 97 ? 6.588 -4.173 -15.927 1.00 82.94 97 GLU A N 1
ATOM 735 C CA . GLU A 1 97 ? 6.432 -5.012 -17.113 1.00 82.94 97 GLU A CA 1
ATOM 736 C C . GLU A 1 97 ? 6.704 -6.487 -16.800 1.00 82.94 97 GLU A C 1
ATOM 738 O O . GLU A 1 97 ? 5.885 -7.350 -17.123 1.00 82.94 97 GLU A O 1
ATOM 743 N N . ARG A 1 98 ? 7.801 -6.787 -16.097 1.00 83.38 98 ARG A N 1
ATOM 744 C CA . ARG A 1 98 ? 8.145 -8.158 -15.694 1.00 83.38 98 ARG A CA 1
ATOM 745 C C . ARG A 1 98 ? 7.196 -8.728 -14.646 1.00 83.38 98 ARG A C 1
ATOM 747 O O . ARG A 1 98 ? 6.848 -9.901 -14.733 1.00 83.38 98 ARG A O 1
ATOM 754 N N . MET A 1 99 ? 6.744 -7.924 -13.685 1.00 86.44 99 MET A N 1
ATOM 755 C CA . MET A 1 99 ? 5.758 -8.349 -12.682 1.00 86.44 99 MET A CA 1
ATOM 756 C C . MET A 1 99 ? 4.406 -8.698 -13.310 1.00 86.44 99 MET A C 1
ATOM 758 O O . MET A 1 99 ? 3.719 -9.616 -12.860 1.00 86.44 99 MET A O 1
ATOM 762 N N . LEU A 1 100 ? 4.006 -7.959 -14.344 1.00 85.25 100 LEU A N 1
ATOM 763 C CA . LEU A 1 100 ? 2.745 -8.177 -15.044 1.00 85.25 100 LEU A CA 1
ATOM 764 C C . LEU A 1 100 ? 2.864 -9.212 -16.171 1.00 85.25 100 LEU A C 1
ATOM 766 O O . LEU A 1 100 ? 1.840 -9.672 -16.658 1.00 85.25 100 LEU A O 1
ATOM 770 N N . ALA A 1 101 ? 4.062 -9.622 -16.577 1.00 80.44 101 ALA A N 1
ATOM 771 C CA . ALA A 1 101 ? 4.264 -10.606 -17.634 1.00 80.44 101 ALA A CA 1
ATOM 772 C C . ALA A 1 101 ? 3.505 -11.925 -17.363 1.00 80.44 101 ALA A C 1
ATOM 774 O O . ALA A 1 101 ? 3.772 -12.635 -16.394 1.00 80.44 101 ALA A O 1
ATOM 775 N N . VAL A 1 102 ? 2.572 -12.286 -18.253 1.00 70.50 102 VAL A N 1
ATOM 776 C CA . VAL A 1 102 ? 1.870 -13.579 -18.244 1.00 70.50 102 VAL A CA 1
ATOM 777 C C . VAL A 1 102 ? 2.210 -14.302 -19.546 1.00 70.50 102 VAL A C 1
ATOM 779 O O . VAL A 1 102 ? 1.769 -13.887 -20.613 1.00 70.50 102 VAL A O 1
ATOM 782 N N . ASN A 1 103 ? 2.978 -15.393 -19.459 1.00 64.12 103 ASN A N 1
ATOM 783 C CA . ASN A 1 103 ? 3.418 -16.218 -20.599 1.00 64.12 103 ASN A CA 1
ATOM 784 C C . ASN A 1 103 ? 4.340 -15.512 -21.619 1.00 64.12 103 ASN A C 1
ATOM 786 O O . ASN A 1 103 ? 4.179 -15.684 -22.826 1.00 64.12 103 ASN A O 1
ATOM 790 N N . GLY A 1 104 ? 5.334 -14.757 -21.145 1.00 61.62 104 GLY A N 1
ATOM 791 C CA . GLY A 1 104 ? 6.340 -14.091 -21.986 1.00 61.62 104 GLY A CA 1
ATOM 792 C C . GLY A 1 104 ? 6.412 -12.585 -21.730 1.00 61.62 104 GLY A C 1
ATOM 793 O O . GLY A 1 104 ? 5.651 -12.084 -20.901 1.00 61.62 104 GLY A O 1
ATOM 794 N N . PRO A 1 105 ? 7.328 -11.857 -22.400 1.00 59.34 105 PRO A N 1
ATOM 795 C CA . PRO A 1 105 ? 7.420 -10.407 -22.252 1.00 59.34 105 PRO A CA 1
ATOM 796 C C . PRO A 1 105 ? 6.059 -9.770 -22.564 1.00 59.34 105 PRO A C 1
ATOM 798 O O . PRO A 1 105 ? 5.387 -10.228 -23.497 1.00 59.34 105 PRO A O 1
ATOM 801 N N . PRO A 1 106 ? 5.626 -8.760 -21.787 1.00 58.88 106 PRO A N 1
ATOM 802 C CA . PRO A 1 106 ? 4.317 -8.156 -21.964 1.00 58.88 106 PRO A CA 1
ATOM 803 C C . PRO A 1 106 ? 4.219 -7.619 -23.387 1.00 58.88 106 PRO A C 1
ATOM 805 O O . PRO A 1 106 ? 4.900 -6.676 -23.782 1.00 58.88 106 PRO A O 1
ATOM 808 N N . THR A 1 107 ? 3.377 -8.256 -24.190 1.00 58.22 107 THR A N 1
ATOM 809 C CA . THR A 1 107 ? 2.974 -7.673 -25.461 1.00 58.22 107 THR A CA 1
ATOM 810 C C . THR A 1 107 ? 2.061 -6.501 -25.132 1.00 58.22 107 THR A C 1
ATOM 812 O O . THR A 1 107 ? 1.200 -6.607 -24.256 1.00 58.22 107 THR A O 1
ATOM 815 N N . LEU A 1 108 ? 2.271 -5.360 -25.795 1.00 63.81 108 LEU A N 1
ATOM 816 C CA . LEU A 1 108 ? 1.340 -4.238 -25.722 1.00 63.81 108 LEU A CA 1
ATOM 817 C C . LEU A 1 108 ? -0.017 -4.738 -26.217 1.00 63.81 108 LEU A C 1
ATOM 819 O O . LEU A 1 108 ? -0.220 -4.938 -27.416 1.00 63.81 108 LEU A O 1
ATOM 823 N N . LEU A 1 109 ? -0.919 -5.014 -25.278 1.00 67.69 109 LEU A N 1
ATOM 824 C CA . LEU A 1 109 ? -2.263 -5.445 -25.604 1.00 67.69 109 LEU A CA 1
ATOM 825 C C . LEU A 1 109 ? -3.064 -4.197 -25.987 1.00 67.69 109 LEU A C 1
ATOM 827 O O . LEU A 1 109 ? -2.987 -3.181 -25.297 1.00 67.69 109 LEU A O 1
ATOM 831 N N . PRO A 1 110 ? -3.858 -4.252 -27.067 1.00 71.38 110 PRO A N 1
ATOM 832 C CA . PRO A 1 110 ? -4.717 -3.137 -27.453 1.00 71.38 110 PRO A CA 1
ATOM 833 C C . PRO A 1 110 ? -5.811 -2.859 -26.409 1.00 71.38 110 PRO A C 1
ATOM 835 O O . PRO A 1 110 ? -6.362 -1.762 -26.385 1.00 71.38 110 PRO A O 1
ATOM 838 N N . ASP A 1 111 ? -6.122 -3.837 -25.549 1.00 77.81 111 ASP A N 1
ATOM 839 C CA . ASP A 1 111 ? -7.094 -3.712 -24.468 1.00 77.81 111 ASP A CA 1
ATOM 840 C C . ASP A 1 111 ? -6.648 -4.494 -23.219 1.00 77.81 111 ASP A C 1
ATOM 842 O O . ASP A 1 111 ? -6.390 -5.698 -23.275 1.00 77.81 111 ASP A O 1
ATOM 846 N N . TYR A 1 112 ? -6.602 -3.802 -22.079 1.00 77.62 112 TYR A N 1
ATOM 847 C CA . TYR A 1 112 ? -6.268 -4.357 -20.764 1.00 77.62 112 TYR A CA 1
ATOM 848 C C . TYR A 1 112 ? -7.505 -4.590 -19.878 1.00 77.62 112 TYR A C 1
ATOM 850 O O . TYR A 1 112 ? -7.374 -5.025 -18.735 1.00 77.62 112 TYR A O 1
ATOM 858 N N . SER A 1 113 ? -8.721 -4.344 -20.376 1.00 80.25 113 SER A N 1
ATOM 859 C CA . SER A 1 113 ? -9.962 -4.431 -19.586 1.00 80.25 113 SER A CA 1
ATOM 860 C C . SER A 1 113 ? -10.203 -5.819 -18.981 1.00 80.25 113 SER A C 1
ATOM 862 O O . SER A 1 113 ? -10.769 -5.936 -17.890 1.00 80.25 113 SER A O 1
ATOM 864 N N . ASN A 1 114 ? -9.739 -6.864 -19.673 1.00 82.31 114 ASN A N 1
ATOM 865 C CA . ASN A 1 114 ? -9.835 -8.265 -19.254 1.00 82.31 114 ASN A CA 1
ATOM 866 C C . ASN A 1 114 ? -8.481 -8.866 -18.845 1.00 82.31 114 ASN A C 1
ATOM 868 O O . ASN A 1 114 ? -8.351 -10.085 -18.743 1.00 82.31 114 ASN A O 1
ATOM 872 N N . PHE A 1 115 ? -7.468 -8.027 -18.623 1.00 83.38 115 PHE A N 1
ATOM 873 C CA . PHE A 1 115 ? -6.144 -8.484 -18.235 1.00 83.38 115 PHE A CA 1
ATOM 874 C C . PHE A 1 115 ? -6.145 -9.017 -16.797 1.00 83.38 115 PHE A C 1
ATOM 876 O O . PHE A 1 115 ? -6.588 -8.348 -15.858 1.00 83.38 115 PHE A O 1
ATOM 883 N N . THR A 1 116 ? -5.620 -10.228 -16.622 1.00 81.31 116 THR A N 1
ATOM 884 C CA . THR A 1 116 ? -5.479 -10.884 -15.321 1.00 81.31 116 THR A CA 1
ATOM 885 C C . THR A 1 116 ? -4.028 -11.279 -15.095 1.00 81.31 116 THR A C 1
ATOM 887 O O . THR A 1 116 ? -3.470 -12.038 -15.880 1.00 81.31 116 THR A O 1
ATOM 890 N N . SER A 1 117 ? -3.454 -10.828 -13.984 1.00 85.81 117 SER A N 1
ATOM 891 C CA . SER A 1 117 ? -2.152 -11.266 -13.471 1.00 85.81 117 SER A CA 1
ATOM 892 C C . SER A 1 117 ? -2.318 -11.742 -12.022 1.00 85.81 117 SER A C 1
ATOM 894 O O . SER A 1 117 ? -3.268 -11.303 -11.358 1.00 85.81 117 SER A O 1
ATOM 896 N N . PRO A 1 118 ? -1.449 -12.628 -11.497 1.00 85.31 118 PRO A N 1
ATOM 897 C CA . PRO A 1 118 ? -1.351 -12.870 -10.058 1.00 85.31 118 PRO A CA 1
ATOM 898 C C . PRO A 1 118 ? -1.098 -11.582 -9.261 1.00 85.31 118 PRO A C 1
ATOM 900 O O . PRO A 1 118 ? -1.594 -11.462 -8.143 1.00 85.31 118 PRO A O 1
ATOM 903 N N . ILE A 1 119 ? -0.403 -10.597 -9.847 1.00 89.38 119 ILE A N 1
ATOM 904 C CA . ILE A 1 119 ? -0.219 -9.264 -9.262 1.00 89.38 119 ILE A CA 1
ATOM 905 C C . ILE A 1 119 ? -1.549 -8.507 -9.322 1.00 89.38 119 ILE A C 1
ATOM 907 O O . ILE A 1 119 ? -2.025 -8.137 -10.397 1.00 89.38 119 ILE A O 1
ATOM 911 N N . LYS A 1 120 ? -2.173 -8.301 -8.158 1.00 89.31 120 LYS A N 1
ATOM 912 C CA . LYS A 1 120 ? -3.488 -7.642 -8.036 1.00 89.31 120 LYS A CA 1
ATOM 913 C C . LYS A 1 120 ? -3.392 -6.160 -7.688 1.00 89.31 120 LYS A C 1
ATOM 915 O O . LYS A 1 120 ? -4.328 -5.413 -7.965 1.00 89.31 120 LYS A O 1
ATOM 920 N N . ALA A 1 121 ? -2.279 -5.751 -7.092 1.00 91.44 121 ALA A N 1
ATOM 921 C CA . ALA A 1 121 ? -1.978 -4.373 -6.737 1.00 91.44 121 ALA A CA 1
ATOM 922 C C . ALA A 1 121 ? -0.464 -4.148 -6.789 1.00 91.44 121 ALA A C 1
ATOM 924 O O . ALA A 1 121 ? 0.305 -5.080 -6.548 1.00 91.44 121 ALA A O 1
ATOM 925 N N . LEU A 1 122 ? -0.064 -2.913 -7.092 1.00 91.75 122 LEU A N 1
ATOM 926 C CA . LEU A 1 122 ? 1.320 -2.455 -7.052 1.00 91.75 122 LEU A CA 1
ATOM 927 C C . LEU A 1 122 ? 1.437 -1.355 -5.998 1.00 91.75 122 LEU A C 1
ATOM 929 O O . LEU A 1 122 ? 0.701 -0.371 -6.048 1.00 91.75 122 LEU A O 1
ATOM 933 N N . LEU A 1 123 ? 2.358 -1.535 -5.060 1.00 90.19 123 LEU A N 1
ATOM 934 C CA . LEU A 1 123 ? 2.808 -0.505 -4.139 1.00 90.19 123 LEU A CA 1
ATOM 935 C C . LEU A 1 123 ? 4.035 0.157 -4.758 1.00 90.19 123 LEU A C 1
ATOM 937 O O . LEU A 1 123 ? 5.070 -0.483 -4.941 1.00 90.19 123 LEU A O 1
ATOM 941 N N . GLY A 1 124 ? 3.868 1.414 -5.157 1.00 82.88 124 GLY A N 1
ATOM 942 C CA . GLY A 1 124 ? 4.941 2.231 -5.707 1.00 82.88 124 GLY A CA 1
ATOM 943 C C . GLY A 1 124 ? 5.622 3.062 -4.628 1.00 82.88 124 GLY A C 1
ATOM 944 O O . GLY A 1 124 ? 5.040 3.366 -3.585 1.00 82.88 124 GLY A O 1
ATOM 945 N N . GLU A 1 125 ? 6.852 3.455 -4.910 1.00 71.19 125 GLU A N 1
ATOM 946 C CA . GLU A 1 125 ? 7.608 4.376 -4.079 1.00 71.19 125 GLU A CA 1
ATOM 947 C C . GLU A 1 125 ? 7.193 5.829 -4.328 1.00 71.19 125 GLU A C 1
ATOM 949 O O . GLU A 1 125 ? 6.947 6.252 -5.463 1.00 71.19 125 GLU A O 1
ATOM 954 N N . ARG A 1 126 ? 7.166 6.624 -3.256 1.00 63.28 126 ARG A N 1
ATOM 955 C CA . ARG A 1 126 ? 7.093 8.080 -3.349 1.00 63.28 126 ARG A CA 1
ATOM 956 C C . ARG A 1 126 ? 8.484 8.640 -3.091 1.00 63.28 126 ARG A C 1
ATOM 958 O O . ARG A 1 126 ? 8.866 8.863 -1.950 1.00 63.28 126 ARG A O 1
ATOM 965 N N . ILE A 1 127 ? 9.218 8.926 -4.160 1.00 54.06 127 ILE A N 1
ATOM 966 C CA . ILE A 1 127 ? 10.538 9.548 -4.041 1.00 54.06 127 ILE A CA 1
ATOM 967 C C . ILE A 1 127 ? 10.349 11.022 -3.680 1.00 54.06 127 ILE A C 1
ATOM 969 O O . ILE A 1 127 ? 9.979 11.848 -4.518 1.00 54.06 127 ILE A O 1
ATOM 973 N N . VAL A 1 128 ? 10.595 11.364 -2.416 1.00 46.59 128 VAL A N 1
ATOM 974 C CA . VAL A 1 128 ? 10.737 12.757 -1.992 1.00 46.59 128 VAL A CA 1
ATOM 975 C C . VAL A 1 128 ? 12.213 13.110 -2.094 1.00 46.59 128 VAL A C 1
ATOM 977 O O . VAL A 1 128 ? 12.998 12.814 -1.199 1.00 46.59 128 VAL A O 1
ATOM 980 N N . TYR A 1 129 ? 12.608 13.761 -3.189 1.00 45.62 129 TYR A N 1
ATOM 981 C CA . TYR A 1 129 ? 13.935 14.360 -3.262 1.00 45.62 129 TYR A CA 1
ATOM 982 C C . TYR A 1 129 ? 14.029 15.486 -2.230 1.00 45.62 129 TYR A C 1
ATOM 984 O O . TYR A 1 129 ? 13.614 16.618 -2.485 1.00 45.62 129 TYR A O 1
ATOM 992 N N . SER A 1 130 ? 14.625 15.215 -1.071 1.00 40.78 130 SER A N 1
ATOM 993 C CA . SER A 1 130 ? 15.194 16.282 -0.259 1.00 40.78 130 SER A CA 1
ATOM 994 C C . SER A 1 130 ? 16.482 16.736 -0.941 1.00 40.78 130 SER A C 1
ATOM 996 O O . SER A 1 130 ? 17.585 16.358 -0.546 1.00 40.78 130 SER A O 1
ATOM 998 N N . TYR A 1 131 ? 16.369 17.523 -2.012 1.00 38.47 131 TYR A N 1
ATOM 999 C CA . TYR A 1 131 ? 17.525 18.274 -2.466 1.00 38.47 131 TYR A CA 1
ATOM 1000 C C . TYR A 1 131 ? 17.871 19.248 -1.337 1.00 38.47 131 TYR A C 1
ATOM 1002 O O . TYR A 1 131 ? 17.185 20.249 -1.137 1.00 38.47 131 TYR A O 1
ATOM 1010 N N . CYS A 1 132 ? 18.953 18.986 -0.606 1.00 40.12 132 CYS A N 1
ATOM 1011 C CA . CYS A 1 132 ? 19.707 20.064 0.016 1.00 40.12 132 CYS A CA 1
ATOM 1012 C C . CYS A 1 132 ? 20.252 20.930 -1.134 1.00 40.12 132 CYS A C 1
ATOM 1014 O O . CYS A 1 132 ? 21.409 20.795 -1.525 1.00 40.12 132 CYS A O 1
ATOM 1016 N N . GLN A 1 133 ? 19.404 21.753 -1.757 1.00 34.09 133 GLN A N 1
ATOM 1017 C CA . GLN A 1 133 ? 19.853 22.713 -2.752 1.00 34.09 133 GLN A CA 1
ATOM 1018 C C . GLN A 1 133 ? 20.702 23.741 -2.011 1.00 34.09 133 GLN A C 1
ATOM 1020 O O . GLN A 1 133 ? 20.232 24.419 -1.096 1.00 34.09 133 GLN A O 1
ATOM 1025 N N . THR A 1 134 ? 21.974 23.854 -2.388 1.00 36.88 134 THR A N 1
ATOM 1026 C CA . THR A 1 134 ? 22.749 25.054 -2.074 1.00 36.88 134 THR A CA 1
ATOM 1027 C C . THR A 1 134 ? 21.988 26.245 -2.659 1.00 36.88 134 THR A C 1
ATOM 1029 O O . THR A 1 134 ? 21.656 26.197 -3.847 1.00 36.88 134 THR A O 1
ATOM 1032 N N . PRO A 1 135 ? 21.670 27.288 -1.878 1.00 39.72 135 PRO A N 1
ATOM 1033 C CA . PRO A 1 135 ? 20.800 28.350 -2.347 1.00 39.72 135 PRO A CA 1
ATOM 1034 C C . PRO A 1 135 ? 21.562 29.194 -3.370 1.00 39.72 135 PRO A C 1
ATOM 1036 O O . PRO A 1 135 ? 22.367 30.049 -3.009 1.00 39.72 135 PRO A O 1
ATOM 1039 N N . GLN A 1 136 ? 21.301 28.986 -4.657 1.00 37.44 136 GLN A N 1
ATOM 1040 C CA . GLN A 1 136 ? 21.445 30.065 -5.624 1.00 37.44 136 GLN A CA 1
ATOM 1041 C C . GLN A 1 136 ? 20.073 30.717 -5.775 1.00 37.44 136 GLN A C 1
ATOM 1043 O O . GLN A 1 136 ? 19.217 30.267 -6.526 1.00 37.44 136 GLN A O 1
ATOM 1048 N N . SER A 1 137 ? 19.898 31.773 -4.974 1.00 37.41 137 SER A N 1
ATOM 1049 C CA . SER A 1 137 ? 18.899 32.836 -5.110 1.00 37.41 137 SER A CA 1
ATOM 1050 C C . SER A 1 137 ? 17.427 32.416 -5.199 1.00 37.41 137 SER A C 1
ATOM 1052 O O . SER A 1 137 ? 16.863 32.368 -6.285 1.00 37.41 137 SER A O 1
ATOM 1054 N N . LEU A 1 138 ? 16.773 32.285 -4.043 1.00 33.25 138 LEU A N 1
ATOM 1055 C CA . LEU A 1 138 ? 15.391 32.734 -3.852 1.00 33.25 138 LEU A CA 1
ATOM 1056 C C . LEU A 1 138 ? 15.258 33.288 -2.426 1.00 33.25 138 LEU A C 1
ATOM 1058 O O . LEU A 1 138 ? 15.450 32.582 -1.439 1.00 33.25 138 LEU A O 1
ATOM 1062 N N . HIS A 1 139 ? 15.007 34.592 -2.348 1.00 42.97 139 HIS A N 1
ATOM 1063 C CA . HIS A 1 139 ? 14.594 35.300 -1.143 1.00 42.97 139 HIS A CA 1
ATOM 1064 C C . HIS A 1 139 ? 13.140 34.912 -0.834 1.00 42.97 139 HIS A C 1
ATOM 1066 O O . HIS A 1 139 ? 12.266 35.273 -1.611 1.00 42.97 139 HIS A O 1
ATOM 1072 N N . ASP A 1 140 ? 12.901 34.147 0.236 1.00 34.44 140 ASP A N 1
ATOM 1073 C CA . ASP A 1 140 ? 11.954 34.494 1.315 1.00 34.44 140 ASP A CA 1
ATOM 1074 C C . ASP A 1 140 ? 11.736 33.328 2.309 1.00 34.44 140 ASP A C 1
ATOM 1076 O O . ASP A 1 140 ? 11.207 32.277 1.965 1.00 34.44 140 ASP A O 1
ATOM 1080 N N . SER A 1 141 ? 12.092 33.604 3.573 1.00 35.19 141 SER A N 1
ATOM 1081 C CA . SER A 1 141 ? 11.762 32.921 4.846 1.00 35.19 141 SER A CA 1
ATOM 1082 C C . SER A 1 141 ? 12.266 31.494 5.168 1.00 35.19 141 SER A C 1
ATOM 1084 O O . SER A 1 141 ? 12.525 30.691 4.279 1.00 35.19 141 SER A O 1
ATOM 1086 N N . PRO A 1 142 ? 12.480 31.181 6.472 1.00 50.03 142 PRO A N 1
ATOM 1087 C CA . PRO A 1 142 ? 13.568 30.317 6.914 1.00 50.03 142 PRO A CA 1
ATOM 1088 C C . PRO A 1 142 ? 13.061 29.071 7.649 1.00 50.03 142 PRO A C 1
ATOM 1090 O O . PRO A 1 142 ? 12.798 29.127 8.848 1.00 50.03 142 PRO A O 1
ATOM 1093 N N . ASP A 1 143 ? 13.004 27.923 6.979 1.00 42.12 143 ASP A N 1
ATOM 1094 C CA . ASP A 1 143 ? 12.622 26.681 7.652 1.00 42.12 143 ASP A CA 1
ATOM 1095 C C . ASP A 1 143 ? 13.807 25.734 7.851 1.00 42.12 143 ASP A C 1
ATOM 1097 O O . ASP A 1 143 ? 14.657 25.530 6.982 1.00 42.12 143 ASP A O 1
ATOM 1101 N N . LYS A 1 144 ? 13.855 25.185 9.071 1.00 45.38 144 LYS A N 1
ATOM 1102 C CA . LYS A 1 144 ? 14.908 24.399 9.749 1.00 45.38 144 LYS A CA 1
ATOM 1103 C C . LYS A 1 144 ? 15.694 23.400 8.888 1.00 45.38 144 LYS A C 1
ATOM 1105 O O . LYS A 1 144 ? 16.812 23.047 9.259 1.00 45.38 144 LYS A O 1
ATOM 1110 N N . LEU A 1 145 ? 15.155 22.977 7.748 1.00 41.84 145 LEU A N 1
ATOM 1111 C CA . LEU A 1 145 ? 15.795 22.121 6.749 1.00 41.84 145 LEU A CA 1
ATOM 1112 C C . LEU A 1 145 ? 17.168 22.659 6.295 1.00 41.84 145 LEU A C 1
ATOM 1114 O O . LEU A 1 145 ? 18.119 21.890 6.161 1.00 41.84 145 LEU A O 1
ATOM 1118 N N . HIS A 1 146 ? 17.316 23.984 6.169 1.00 42.75 146 HIS A N 1
ATOM 1119 C CA . HIS A 1 146 ? 18.579 24.613 5.755 1.00 42.75 146 HIS A CA 1
ATOM 1120 C C . HIS A 1 146 ? 19.723 24.415 6.770 1.00 42.75 146 HIS A C 1
ATOM 1122 O O . HIS A 1 146 ? 20.891 24.276 6.398 1.00 42.75 146 HIS A O 1
ATOM 1128 N N . PHE A 1 147 ? 19.396 24.364 8.066 1.00 43.94 147 PHE A N 1
ATOM 1129 C CA . PHE A 1 147 ? 20.373 24.229 9.150 1.00 43.94 147 PHE A CA 1
ATOM 1130 C C . PHE A 1 147 ? 20.934 22.800 9.248 1.00 43.94 147 PHE A C 1
ATOM 1132 O O . PHE A 1 147 ? 22.120 22.610 9.516 1.00 43.94 147 PHE A O 1
ATOM 1139 N N . TYR A 1 148 ? 20.110 21.783 8.973 1.00 47.34 148 TYR A N 1
ATOM 1140 C CA . TYR A 1 148 ? 20.544 20.382 9.009 1.00 47.34 148 TYR A CA 1
ATOM 1141 C C . TYR A 1 148 ? 21.427 20.008 7.807 1.00 47.34 148 TYR A C 1
ATOM 1143 O O . TYR A 1 148 ? 22.419 19.300 7.982 1.00 47.34 148 TYR A O 1
ATOM 1151 N N . CYS A 1 149 ? 21.138 20.551 6.618 1.00 44.22 149 CYS A N 1
ATOM 1152 C CA . CYS A 1 149 ? 21.934 20.335 5.402 1.00 44.22 149 CYS A CA 1
ATOM 1153 C C . CYS A 1 149 ? 23.340 20.969 5.463 1.00 44.22 149 CYS A C 1
ATOM 1155 O O . CYS A 1 149 ? 24.294 20.434 4.897 1.00 44.22 149 CYS A O 1
ATOM 1157 N N . THR A 1 150 ? 23.491 22.102 6.157 1.00 46.03 150 THR A N 1
ATOM 1158 C CA . THR A 1 150 ? 24.747 22.880 6.210 1.00 46.03 150 THR A CA 1
ATOM 1159 C C . THR A 1 150 ? 25.633 22.550 7.416 1.00 46.03 150 THR A C 1
ATOM 1161 O O . THR A 1 150 ? 26.777 23.001 7.484 1.00 46.03 150 THR A O 1
ATOM 1164 N N . SER A 1 151 ? 25.155 21.725 8.354 1.00 51.41 151 SER A N 1
ATOM 1165 C CA . SER A 1 151 ? 25.919 21.367 9.551 1.00 51.41 151 SER A CA 1
ATOM 1166 C C . SER A 1 151 ? 27.106 20.452 9.222 1.00 51.41 151 SER A C 1
ATOM 1168 O O . SER A 1 151 ? 26.954 19.380 8.626 1.00 51.41 151 SER A O 1
ATOM 1170 N N . THR A 1 152 ? 28.302 20.861 9.656 1.00 49.47 152 THR A N 1
ATOM 1171 C CA . THR A 1 152 ? 29.542 20.060 9.640 1.00 49.47 152 THR A CA 1
ATOM 1172 C C . THR A 1 152 ? 29.592 19.033 10.778 1.00 49.47 152 THR A C 1
ATOM 1174 O O . THR A 1 152 ? 30.514 18.220 10.850 1.00 49.47 152 THR A O 1
ATOM 1177 N N . ASN A 1 153 ? 28.598 19.040 11.674 1.00 51.44 153 ASN A N 1
ATOM 1178 C CA . ASN A 1 153 ? 28.528 18.139 12.814 1.00 51.44 153 ASN A CA 1
ATOM 1179 C C . ASN A 1 153 ? 27.900 16.788 12.417 1.00 51.44 153 ASN A C 1
ATOM 1181 O O . ASN A 1 153 ? 26.686 16.665 12.234 1.00 51.44 153 ASN A O 1
ATOM 1185 N N . TYR A 1 154 ? 28.736 15.748 12.346 1.00 47.75 154 TYR A N 1
ATOM 1186 C CA . TYR A 1 154 ? 28.346 14.365 12.038 1.00 47.75 154 TYR A CA 1
ATOM 1187 C C . TYR A 1 154 ? 27.248 13.792 12.953 1.00 47.75 154 TYR A C 1
ATOM 1189 O O . TYR A 1 154 ? 26.505 12.904 12.532 1.00 47.75 154 TYR A O 1
ATOM 1197 N N . ALA A 1 155 ? 27.116 14.269 14.195 1.00 44.78 155 ALA A N 1
ATOM 1198 C CA . ALA A 1 155 ? 26.061 13.819 15.103 1.00 44.78 155 ALA A CA 1
ATOM 1199 C C . ALA A 1 155 ? 24.678 14.360 14.698 1.00 44.78 155 ALA A C 1
ATOM 1201 O O . ALA A 1 155 ? 23.708 13.613 14.736 1.00 44.78 155 ALA A O 1
ATOM 1202 N N . MET A 1 156 ? 24.589 15.608 14.220 1.00 43.28 156 MET A N 1
ATOM 1203 C CA . MET A 1 156 ? 23.326 16.202 13.748 1.00 43.28 156 MET A CA 1
ATOM 1204 C C . MET A 1 156 ? 22.833 15.579 12.440 1.00 43.28 156 MET A C 1
ATOM 1206 O O . MET A 1 156 ? 21.635 15.343 12.302 1.00 43.28 156 MET A O 1
ATOM 1210 N N . ARG A 1 157 ? 23.742 15.252 11.508 1.00 46.91 157 ARG A N 1
ATOM 1211 C CA . ARG A 1 157 ? 23.388 14.483 10.300 1.00 46.91 157 ARG A CA 1
ATOM 1212 C C . ARG A 1 157 ? 22.864 13.095 10.661 1.00 46.91 157 ARG A C 1
ATOM 1214 O O . ARG A 1 157 ? 21.850 12.674 10.118 1.00 46.91 157 ARG A O 1
ATOM 1221 N N . ARG A 1 158 ? 23.493 12.421 11.633 1.00 41.72 158 ARG A N 1
ATOM 1222 C CA . ARG A 1 158 ? 22.986 11.149 12.168 1.00 41.72 158 ARG A CA 1
ATOM 1223 C C . ARG A 1 158 ? 21.624 11.286 12.833 1.00 41.72 158 ARG A C 1
ATOM 1225 O O . ARG A 1 158 ? 20.831 10.382 12.664 1.00 41.72 158 ARG A O 1
ATOM 1232 N N . SER A 1 159 ? 21.322 12.372 13.543 1.00 43.50 159 SER A N 1
ATOM 1233 C CA . SER A 1 159 ? 19.984 12.575 14.113 1.00 43.50 159 SER A CA 1
ATOM 1234 C C . SER A 1 159 ? 18.914 12.782 13.040 1.00 43.50 159 SER A C 1
ATOM 1236 O O . SER A 1 159 ? 17.827 12.252 13.197 1.00 43.50 159 SER A O 1
ATOM 1238 N N . PHE A 1 160 ? 19.209 13.491 11.946 1.00 46.34 160 PHE A N 1
ATOM 1239 C CA . PHE A 1 160 ? 18.277 13.635 10.817 1.00 46.34 160 PHE A CA 1
ATOM 1240 C C . PHE A 1 160 ? 18.031 12.298 10.107 1.00 46.34 160 PHE A C 1
ATOM 1242 O O . PHE A 1 160 ? 16.882 11.919 9.912 1.00 46.34 160 PHE A O 1
ATOM 1249 N N . VAL A 1 161 ? 19.099 11.542 9.827 1.00 42.16 161 VAL A N 1
ATOM 1250 C CA . VAL A 1 161 ? 18.990 10.179 9.287 1.00 42.16 161 VAL A CA 1
ATOM 1251 C C . VAL A 1 161 ? 18.272 9.266 10.277 1.00 42.16 161 VAL A C 1
ATOM 1253 O O . VAL A 1 161 ? 17.429 8.505 9.851 1.00 42.16 161 VAL A O 1
ATOM 1256 N N . LEU A 1 162 ? 18.506 9.378 11.590 1.00 41.69 162 LEU A N 1
ATOM 1257 C CA . LEU A 1 162 ? 17.799 8.587 12.601 1.00 41.69 162 LEU A CA 1
ATOM 1258 C C . LEU A 1 162 ? 16.298 8.920 12.617 1.00 41.69 162 LEU A C 1
ATOM 1260 O O . LEU A 1 162 ? 15.482 8.010 12.606 1.00 41.69 162 LEU A O 1
ATOM 1264 N N . PHE A 1 163 ? 15.929 10.203 12.567 1.00 44.69 163 PHE A N 1
ATOM 1265 C CA . PHE A 1 163 ? 14.534 10.645 12.455 1.00 44.69 163 PHE A CA 1
ATOM 1266 C C . PHE A 1 163 ? 13.871 10.201 11.142 1.00 44.69 163 PHE A C 1
ATOM 1268 O O . PHE A 1 163 ? 12.686 9.899 11.165 1.00 44.69 163 PHE A O 1
ATOM 1275 N N . GLN A 1 164 ? 14.614 10.113 10.032 1.00 45.00 164 GLN A N 1
ATOM 1276 C CA . GLN A 1 164 ? 14.114 9.578 8.758 1.00 45.00 164 GLN A CA 1
ATOM 1277 C C . GLN A 1 164 ? 14.077 8.039 8.715 1.00 45.00 164 GLN A C 1
ATOM 1279 O O . GLN A 1 164 ? 13.155 7.454 8.168 1.00 45.00 164 GLN A O 1
ATOM 1284 N N . THR A 1 165 ? 15.029 7.346 9.345 1.00 43.56 165 THR A N 1
ATOM 1285 C CA . THR A 1 165 ? 15.008 5.876 9.500 1.00 43.56 165 THR A CA 1
ATOM 1286 C C . THR A 1 165 ? 13.936 5.410 10.480 1.00 43.56 165 THR A C 1
ATOM 1288 O O . THR A 1 165 ? 13.523 4.256 10.440 1.00 43.56 165 THR A O 1
ATOM 1291 N N . VAL A 1 166 ? 13.484 6.315 11.352 1.00 43.53 166 VAL A N 1
ATOM 1292 C CA . VAL A 1 166 ? 12.319 6.165 12.228 1.00 43.53 166 VAL A CA 1
ATOM 1293 C C . VAL A 1 166 ? 11.150 6.990 11.670 1.00 43.53 166 VAL A C 1
ATOM 1295 O O . VAL A 1 166 ? 10.222 7.303 12.412 1.00 43.53 166 VAL A O 1
ATOM 1298 N N . ASP A 1 167 ? 11.159 7.349 10.374 1.00 51.97 167 ASP A N 1
ATOM 1299 C CA . ASP A 1 167 ? 9.985 7.932 9.725 1.00 51.97 167 ASP A CA 1
ATOM 1300 C C . ASP A 1 167 ? 8.915 6.848 9.623 1.00 51.97 167 ASP A C 1
ATOM 1302 O O . ASP A 1 167 ? 8.756 6.131 8.632 1.00 51.97 167 ASP A O 1
ATOM 1306 N N . LEU A 1 168 ? 8.187 6.708 10.729 1.00 55.81 168 LEU A N 1
ATOM 1307 C CA . LEU A 1 168 ? 7.039 5.841 10.849 1.00 55.81 168 LEU A CA 1
ATOM 1308 C C . LEU A 1 168 ? 6.023 6.184 9.772 1.00 55.81 168 LEU A C 1
ATOM 1310 O O . LEU A 1 168 ? 5.267 5.301 9.422 1.00 55.81 168 LEU A O 1
ATOM 1314 N N . THR A 1 169 ? 6.006 7.394 9.209 1.00 65.75 169 THR A N 1
ATOM 1315 C CA . THR A 1 169 ? 5.000 7.806 8.228 1.00 65.75 169 THR A CA 1
ATOM 1316 C C . THR A 1 169 ? 5.070 6.977 6.952 1.00 65.75 169 THR A C 1
ATOM 1318 O O . THR A 1 169 ? 4.029 6.541 6.461 1.00 65.75 169 THR A O 1
ATOM 1321 N N . GLU A 1 170 ? 6.267 6.715 6.419 1.00 71.38 170 GLU A N 1
ATOM 1322 C CA . GLU A 1 170 ? 6.404 5.925 5.190 1.00 71.38 170 GLU A CA 1
ATOM 1323 C C . GLU A 1 170 ? 6.089 4.450 5.452 1.00 71.38 170 GLU A C 1
ATOM 1325 O O . GLU A 1 170 ? 5.242 3.860 4.780 1.00 71.38 170 GLU A O 1
ATOM 1330 N N . ALA A 1 171 ? 6.704 3.873 6.485 1.00 7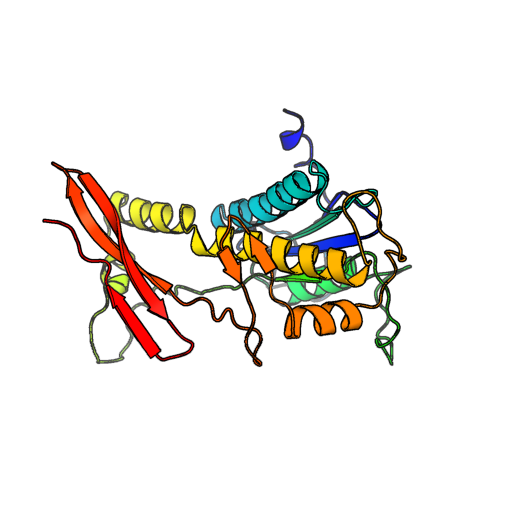8.50 171 ALA A N 1
ATOM 1331 C CA . ALA A 1 171 ? 6.456 2.496 6.903 1.00 78.50 171 ALA A CA 1
ATOM 1332 C C . ALA A 1 171 ? 4.973 2.252 7.249 1.00 78.50 171 ALA A C 1
ATOM 1334 O O . ALA A 1 171 ? 4.374 1.261 6.829 1.00 78.50 171 ALA A O 1
ATOM 1335 N N . TYR A 1 172 ? 4.358 3.182 7.976 1.00 81.81 172 TYR A N 1
ATOM 1336 C CA . TYR A 1 172 ? 2.940 3.167 8.314 1.00 81.81 172 TYR A CA 1
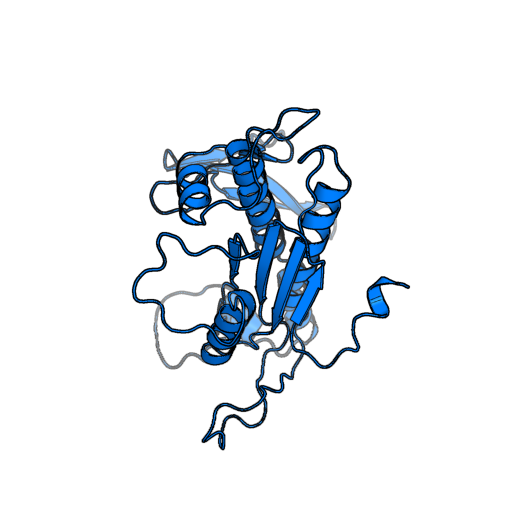ATOM 1337 C C . TYR A 1 172 ? 2.077 3.308 7.064 1.00 81.81 172 TYR A C 1
ATOM 1339 O O . TYR A 1 172 ? 1.135 2.541 6.898 1.00 81.81 172 TYR A O 1
ATOM 1347 N N . GLY A 1 173 ? 2.428 4.205 6.140 1.00 84.25 173 GLY A N 1
ATOM 1348 C CA . GLY A 1 173 ? 1.748 4.338 4.853 1.00 84.25 173 GLY A CA 1
ATOM 1349 C C . GLY A 1 173 ? 1.737 3.025 4.066 1.00 84.25 173 GLY A C 1
ATOM 1350 O O . GLY A 1 173 ? 0.684 2.607 3.585 1.00 84.25 173 GLY A O 1
ATOM 1351 N N . GLN A 1 174 ? 2.875 2.325 4.012 1.00 87.44 174 GLN A N 1
ATOM 1352 C CA . GLN A 1 174 ? 2.980 1.008 3.379 1.00 87.44 174 GLN A CA 1
ATOM 1353 C C . GLN A 1 174 ? 2.115 -0.045 4.092 1.00 87.44 174 GLN A C 1
ATOM 1355 O O . GLN A 1 174 ? 1.338 -0.746 3.439 1.00 87.44 174 GLN A O 1
ATOM 1360 N N . ARG A 1 175 ? 2.167 -0.115 5.432 1.00 90.81 175 ARG A N 1
ATOM 1361 C CA . ARG A 1 175 ? 1.300 -0.994 6.245 1.00 90.81 175 ARG A CA 1
ATOM 1362 C C . ARG A 1 175 ? -0.181 -0.732 5.953 1.00 90.81 175 ARG A C 1
ATOM 1364 O O . ARG A 1 175 ? -0.936 -1.662 5.669 1.00 90.81 175 ARG A O 1
ATOM 1371 N N . MET A 1 176 ? -0.592 0.533 5.961 1.00 91.56 176 MET A N 1
ATOM 1372 C CA . MET A 1 176 ? -1.972 0.946 5.711 1.00 91.56 176 MET A CA 1
ATOM 1373 C C . MET A 1 176 ? -2.430 0.642 4.286 1.00 91.56 176 MET A C 1
ATOM 1375 O O . MET A 1 176 ? -3.577 0.234 4.094 1.00 91.56 176 MET A O 1
ATOM 1379 N N . ALA A 1 177 ? -1.550 0.767 3.291 1.00 92.50 177 ALA A N 1
ATOM 1380 C CA . ALA A 1 177 ? -1.858 0.387 1.917 1.00 92.50 177 ALA A CA 1
ATOM 1381 C C . ALA A 1 177 ? -2.134 -1.121 1.795 1.00 92.50 177 ALA A C 1
ATOM 1383 O O . ALA A 1 177 ? -3.119 -1.518 1.165 1.00 92.50 177 ALA A O 1
ATOM 1384 N N . VAL A 1 178 ? -1.329 -1.965 2.454 1.00 95.50 178 VAL A N 1
ATOM 1385 C CA . VAL A 1 178 ? -1.557 -3.421 2.497 1.00 95.50 178 VAL A CA 1
ATOM 1386 C C . VAL A 1 178 ? -2.900 -3.745 3.147 1.00 95.50 178 VAL A C 1
ATOM 1388 O O . VAL A 1 178 ? -3.669 -4.534 2.589 1.00 95.50 178 VAL A O 1
ATOM 1391 N N . TYR A 1 179 ? -3.236 -3.117 4.279 1.00 96.25 179 TYR A N 1
ATOM 1392 C CA . TYR A 1 179 ? -4.547 -3.308 4.907 1.00 96.25 179 TYR A CA 1
ATOM 1393 C C . TYR A 1 179 ? -5.693 -2.842 4.009 1.00 96.25 179 TYR A C 1
ATOM 1395 O O . TYR A 1 179 ? -6.656 -3.588 3.833 1.00 96.25 179 TYR A O 1
ATOM 1403 N N . ALA A 1 180 ? -5.591 -1.669 3.380 1.00 95.69 180 ALA A N 1
ATOM 1404 C CA . ALA A 1 180 ? -6.618 -1.167 2.469 1.00 95.69 180 ALA A CA 1
ATOM 1405 C C . ALA A 1 180 ? -6.893 -2.163 1.329 1.00 95.69 180 ALA A C 1
ATOM 1407 O O . ALA A 1 180 ? -8.042 -2.553 1.097 1.00 95.69 180 ALA A O 1
ATOM 1408 N N . ILE A 1 181 ? -5.831 -2.640 0.668 1.00 95.62 181 ILE A N 1
ATOM 1409 C CA . ILE A 1 181 ? -5.903 -3.649 -0.398 1.00 95.62 181 ILE A CA 1
ATOM 1410 C C . ILE A 1 181 ? -6.537 -4.939 0.128 1.00 95.62 181 ILE A C 1
ATOM 1412 O O . ILE A 1 181 ? -7.451 -5.483 -0.492 1.00 95.62 181 ILE A O 1
ATOM 1416 N N . THR A 1 182 ? -6.101 -5.419 1.288 1.00 95.88 182 THR A N 1
ATOM 1417 C CA . THR A 1 182 ? -6.565 -6.688 1.860 1.00 95.88 182 THR A CA 1
ATOM 1418 C C . THR A 1 182 ? -8.033 -6.618 2.280 1.00 95.88 182 THR A C 1
ATOM 1420 O O . THR A 1 182 ? -8.802 -7.529 1.976 1.00 95.88 182 THR A O 1
ATOM 1423 N N . HIS A 1 183 ? -8.476 -5.524 2.904 1.00 96.69 183 HIS A N 1
ATOM 1424 C CA . HIS A 1 183 ? -9.893 -5.302 3.202 1.00 96.69 183 HIS A CA 1
ATOM 1425 C C . HIS A 1 183 ? -10.731 -5.224 1.917 1.00 96.69 183 HIS A C 1
ATOM 1427 O O . HIS A 1 183 ? -11.841 -5.766 1.866 1.00 96.69 183 HIS A O 1
ATOM 1433 N N . ALA A 1 184 ? -10.211 -4.592 0.861 1.00 95.94 184 ALA A N 1
ATOM 1434 C CA . ALA A 1 184 ? -10.884 -4.543 -0.431 1.00 95.94 184 ALA A CA 1
ATOM 1435 C C . ALA A 1 184 ? -11.024 -5.945 -1.045 1.00 95.94 184 ALA A C 1
ATOM 1437 O O . ALA A 1 184 ? -12.104 -6.297 -1.523 1.00 95.94 184 ALA A O 1
ATOM 1438 N N . ILE A 1 185 ? -9.975 -6.772 -0.966 1.00 95.31 185 ILE A N 1
ATOM 1439 C CA . ILE A 1 185 ? -9.984 -8.178 -1.397 1.00 95.31 185 ILE A CA 1
ATOM 1440 C C . ILE A 1 185 ? -10.991 -8.986 -0.573 1.00 95.31 185 ILE A C 1
ATOM 1442 O O . ILE A 1 185 ? -11.836 -9.662 -1.157 1.00 95.31 185 ILE A O 1
ATOM 1446 N N . LYS A 1 186 ? -10.985 -8.857 0.760 1.00 95.44 186 LYS A N 1
ATOM 1447 C CA . LYS A 1 186 ? -11.946 -9.520 1.657 1.00 95.44 186 LYS A CA 1
ATOM 1448 C C . LYS A 1 186 ? -13.391 -9.237 1.230 1.00 95.44 186 LYS A C 1
ATOM 1450 O O . LYS A 1 186 ? -14.197 -10.156 1.065 1.00 95.44 186 LYS A O 1
ATOM 1455 N N . LYS A 1 187 ? -13.708 -7.963 0.969 1.00 95.44 187 LYS A N 1
ATOM 1456 C CA . LYS A 1 187 ? -15.033 -7.526 0.500 1.00 95.44 187 LYS A CA 1
ATOM 1457 C C . LYS A 1 187 ? -15.343 -8.023 -0.913 1.00 95.44 187 LYS A C 1
ATOM 1459 O O . LYS A 1 187 ? -16.460 -8.472 -1.178 1.00 95.44 187 LYS A O 1
ATOM 1464 N N . LEU A 1 188 ? -14.370 -7.972 -1.824 1.00 94.94 188 LEU A N 1
ATOM 1465 C CA . LEU A 1 188 ? -14.520 -8.430 -3.206 1.00 94.94 188 LEU A CA 1
ATOM 1466 C C . LEU A 1 188 ? -14.874 -9.915 -3.264 1.00 94.94 188 LEU A C 1
ATOM 1468 O O . LEU A 1 188 ? -15.806 -10.299 -3.986 1.00 94.94 188 LEU A O 1
ATOM 1472 N N . LEU A 1 189 ? -14.150 -10.711 -2.476 1.00 93.75 189 LEU A N 1
ATOM 1473 C CA . LEU A 1 189 ? -14.268 -12.160 -2.389 1.00 93.75 189 LEU A CA 1
ATOM 1474 C C . LEU A 1 189 ? -15.420 -12.629 -1.494 1.00 93.75 189 LEU A C 1
ATOM 1476 O O . LEU A 1 189 ? -15.702 -13.826 -1.448 1.00 93.75 189 LEU A O 1
ATOM 1480 N N . LYS A 1 190 ? -16.137 -11.685 -0.865 1.00 94.00 190 LYS A N 1
ATOM 1481 C CA . LYS A 1 190 ? -17.242 -11.943 0.067 1.00 94.00 190 LYS A CA 1
ATOM 1482 C C . LYS A 1 190 ? -16.825 -12.929 1.161 1.00 94.00 190 LYS A C 1
ATOM 1484 O O . LYS A 1 190 ? -17.499 -13.933 1.368 1.00 94.00 190 LYS A O 1
ATOM 1489 N N . CYS A 1 191 ? -15.683 -12.670 1.789 1.00 93.19 191 CYS A N 1
ATOM 1490 C CA . CYS A 1 191 ? -15.217 -13.510 2.881 1.00 93.19 191 CYS A CA 1
ATOM 1491 C C . CYS A 1 191 ? -16.015 -13.242 4.159 1.00 93.19 191 CYS A C 1
ATOM 1493 O O . CYS A 1 191 ? -16.218 -12.079 4.523 1.00 93.19 191 CYS A O 1
ATOM 1495 N N . ASP A 1 192 ? -16.413 -14.315 4.832 1.00 89.69 192 ASP A N 1
ATOM 1496 C CA . ASP A 1 192 ? -16.866 -14.314 6.222 1.00 89.69 192 ASP A CA 1
ATOM 1497 C C . ASP A 1 192 ? -15.715 -14.751 7.153 1.00 89.69 192 ASP A C 1
ATOM 1499 O O . ASP A 1 192 ? -14.546 -14.663 6.768 1.00 89.69 192 ASP A O 1
ATOM 1503 N N . ASP A 1 193 ? -16.022 -15.166 8.384 1.00 87.25 193 ASP A N 1
ATOM 1504 C CA . ASP A 1 193 ? -15.020 -15.599 9.370 1.00 87.25 193 ASP A CA 1
ATOM 1505 C C . ASP A 1 193 ? -14.449 -17.000 9.085 1.00 87.25 193 ASP A C 1
ATOM 1507 O O . ASP A 1 193 ? -13.462 -17.408 9.692 1.00 87.25 193 ASP A O 1
ATOM 1511 N N . THR A 1 194 ? -15.063 -17.752 8.169 1.00 87.06 194 THR A N 1
ATOM 1512 C CA . THR A 1 194 ? -14.755 -19.168 7.912 1.00 87.06 194 THR A CA 1
ATOM 1513 C C . THR A 1 194 ? -14.336 -19.460 6.478 1.00 87.06 194 THR A C 1
ATOM 1515 O O . THR A 1 194 ? -13.610 -20.424 6.238 1.00 87.06 194 THR A O 1
ATOM 1518 N N . SER A 1 195 ? -14.781 -18.661 5.508 1.00 89.94 195 SER A N 1
ATOM 1519 C CA . SER A 1 195 ? -14.559 -18.926 4.092 1.00 89.94 195 SER A CA 1
ATOM 1520 C C . SER A 1 195 ? -14.659 -17.675 3.219 1.00 89.94 195 SER A C 1
ATOM 1522 O O . SER A 1 195 ? -15.267 -16.670 3.583 1.00 89.94 195 SER A O 1
ATOM 1524 N N . CYS A 1 196 ? -14.086 -17.764 2.019 1.00 90.75 196 CYS A N 1
ATOM 1525 C CA . CYS A 1 196 ? -14.255 -16.799 0.938 1.00 90.75 196 CYS A CA 1
ATOM 1526 C C . CYS A 1 196 ? -15.009 -17.454 -0.225 1.00 90.75 196 CYS A C 1
ATOM 1528 O O . CYS A 1 196 ? -14.643 -18.533 -0.684 1.00 90.75 196 CYS A O 1
ATOM 1530 N N . SER A 1 197 ? -16.066 -16.802 -0.715 1.00 85.25 197 SER A N 1
ATOM 1531 C CA . SER A 1 197 ? -17.025 -17.417 -1.649 1.00 85.25 197 SER A CA 1
ATOM 1532 C C . SER A 1 197 ? -16.716 -17.204 -3.139 1.00 85.25 197 SER A C 1
ATOM 1534 O O . SER A 1 197 ? -17.424 -17.746 -3.987 1.00 85.25 197 SER A O 1
ATOM 1536 N N . LYS A 1 198 ? -15.728 -16.374 -3.501 1.00 82.12 198 LYS A N 1
ATOM 1537 C CA . LYS A 1 198 ? -15.394 -16.082 -4.909 1.00 82.12 198 LYS A CA 1
ATOM 1538 C C . LYS A 1 198 ? -13.955 -16.423 -5.272 1.00 82.12 198 LYS A C 1
ATOM 1540 O O . LYS A 1 198 ? -13.081 -16.482 -4.416 1.00 82.12 198 LYS A O 1
ATOM 1545 N N . ASP A 1 199 ? -13.735 -16.545 -6.579 1.00 84.25 199 ASP A N 1
ATOM 1546 C CA . ASP A 1 199 ? -12.427 -16.771 -7.185 1.00 84.25 199 ASP A CA 1
ATOM 1547 C C . ASP A 1 199 ? -11.468 -15.582 -6.983 1.00 84.25 199 ASP A C 1
ATOM 1549 O O . ASP A 1 199 ? -11.817 -14.413 -7.179 1.00 84.25 199 ASP A O 1
ATOM 1553 N N . THR A 1 200 ? -10.230 -15.923 -6.633 1.00 85.81 200 THR A N 1
ATOM 1554 C CA . THR A 1 200 ? -9.052 -15.053 -6.574 1.00 85.81 200 THR A CA 1
ATOM 1555 C C . THR A 1 200 ? -8.634 -14.472 -7.931 1.00 85.81 200 THR A C 1
ATOM 1557 O O . THR A 1 200 ? -7.939 -13.454 -7.974 1.00 85.81 200 THR A O 1
ATOM 1560 N N . ASN A 1 201 ? -9.083 -15.046 -9.052 1.00 88.31 201 ASN A N 1
ATOM 1561 C CA . ASN A 1 201 ? -8.813 -14.531 -10.392 1.00 88.31 201 ASN A CA 1
ATOM 1562 C C . ASN A 1 201 ? -9.772 -13.398 -10.807 1.00 88.31 201 ASN A C 1
ATOM 1564 O O . ASN A 1 201 ? -10.517 -13.481 -11.783 1.00 88.31 201 ASN A O 1
ATOM 1568 N N . PHE A 1 202 ? -9.775 -12.312 -10.036 1.00 89.88 202 PHE A N 1
ATOM 1569 C CA . PHE A 1 202 ? -10.557 -11.116 -10.341 1.00 89.88 202 PHE A CA 1
ATOM 1570 C C . PHE A 1 202 ? -9.771 -10.097 -11.177 1.00 89.88 202 PHE A C 1
ATOM 1572 O O . PHE A 1 202 ? -8.540 -10.041 -11.139 1.00 89.88 202 PHE A O 1
ATOM 1579 N N . LEU A 1 203 ? -10.521 -9.260 -11.904 1.00 88.94 203 LEU A N 1
ATOM 1580 C CA . LEU A 1 203 ? -9.993 -8.156 -12.707 1.00 88.94 203 LEU A CA 1
ATOM 1581 C C . LEU A 1 203 ? -9.570 -6.971 -11.818 1.00 88.94 203 LEU A C 1
ATOM 1583 O O . LEU A 1 203 ? -10.322 -6.636 -10.894 1.00 88.94 203 LEU A O 1
ATOM 1587 N N . PRO A 1 204 ? -8.449 -6.283 -12.115 1.00 84.62 204 PRO A N 1
ATOM 1588 C CA . PRO A 1 204 ? -7.934 -5.185 -11.287 1.00 84.62 204 PRO A CA 1
ATOM 1589 C C . PRO A 1 204 ? -8.940 -4.050 -11.037 1.00 84.62 204 PRO A C 1
ATOM 1591 O O . PRO A 1 204 ? -9.063 -3.551 -9.919 1.00 84.62 204 PRO A O 1
ATOM 1594 N N . TRP A 1 205 ? -9.743 -3.680 -12.041 1.00 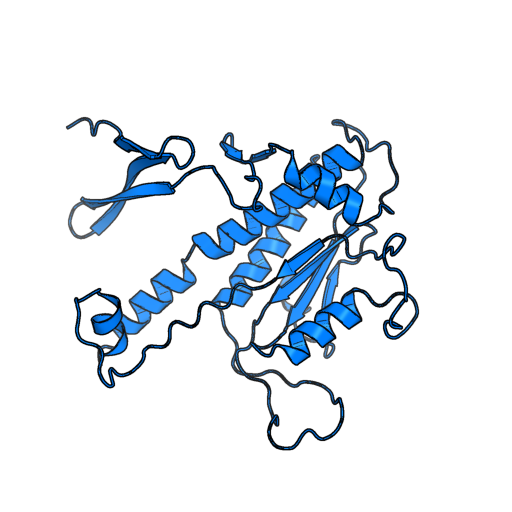87.19 205 TRP A N 1
ATOM 1595 C CA . TRP A 1 205 ? -10.733 -2.602 -11.906 1.00 87.19 205 TRP A CA 1
ATOM 1596 C C . TRP A 1 205 ? -11.818 -2.901 -10.859 1.00 87.19 205 TRP A C 1
ATOM 1598 O O . TRP A 1 205 ? -12.353 -1.974 -10.247 1.00 87.19 205 TRP A O 1
ATOM 1608 N N . LYS A 1 206 ? -12.120 -4.183 -10.590 1.00 92.31 206 LYS A N 1
ATOM 1609 C CA . LYS A 1 206 ? -13.055 -4.567 -9.520 1.00 92.31 206 LYS A CA 1
ATOM 1610 C C . LYS A 1 206 ? -12.498 -4.187 -8.150 1.00 92.31 206 LYS A C 1
ATOM 1612 O O . LYS A 1 206 ? -13.255 -3.712 -7.307 1.00 92.31 206 LYS A O 1
ATOM 1617 N N . LEU A 1 207 ? -11.189 -4.337 -7.948 1.00 92.12 207 LEU A N 1
ATOM 1618 C CA . LEU A 1 207 ? -10.522 -3.951 -6.708 1.00 92.12 207 LEU A CA 1
ATOM 1619 C C . LEU A 1 207 ? -10.563 -2.428 -6.512 1.00 92.12 207 LEU A C 1
ATOM 1621 O O . LEU A 1 207 ? -11.005 -1.958 -5.467 1.00 92.12 207 LEU A O 1
ATOM 1625 N N . ILE A 1 208 ? -10.217 -1.660 -7.553 1.00 90.31 208 ILE A N 1
ATOM 1626 C CA . ILE A 1 208 ? -10.264 -0.186 -7.534 1.00 90.31 208 ILE A CA 1
ATOM 1627 C C . ILE A 1 208 ? -11.681 0.327 -7.241 1.00 90.31 208 ILE A C 1
ATOM 1629 O O . ILE A 1 208 ? -11.851 1.263 -6.462 1.00 90.31 208 ILE A O 1
ATOM 1633 N N . SER A 1 209 ? -12.711 -0.298 -7.821 1.00 92.31 209 SER A N 1
ATOM 1634 C CA . SER A 1 209 ? -14.107 0.101 -7.586 1.00 92.31 209 SER A CA 1
ATOM 1635 C C . SER A 1 209 ? -14.520 -0.004 -6.113 1.00 92.31 209 SER A C 1
ATOM 1637 O O . SER A 1 209 ? -15.305 0.815 -5.627 1.00 92.31 209 SER A O 1
ATOM 1639 N N . ILE A 1 210 ? -13.957 -0.986 -5.401 1.00 94.62 210 ILE A N 1
ATOM 1640 C CA . ILE A 1 210 ? -14.179 -1.185 -3.972 1.00 94.62 210 ILE A CA 1
ATOM 1641 C C . ILE A 1 210 ? -13.361 -0.178 -3.169 1.00 94.62 210 ILE A C 1
ATOM 1643 O O . ILE A 1 210 ? -13.946 0.496 -2.324 1.00 94.62 210 ILE A O 1
ATOM 1647 N N . LEU A 1 211 ? -12.062 -0.039 -3.463 1.00 93.12 211 LEU A N 1
ATOM 1648 C CA . LEU A 1 211 ? -11.161 0.892 -2.771 1.00 93.12 211 LEU A CA 1
ATOM 1649 C C . LEU A 1 211 ? -11.711 2.325 -2.751 1.00 93.12 211 LEU A C 1
ATOM 1651 O O . LEU A 1 211 ? -11.731 2.953 -1.700 1.00 93.12 211 LEU A O 1
ATOM 1655 N N . ARG A 1 212 ? -12.262 2.809 -3.872 1.00 91.19 212 ARG A N 1
ATOM 1656 C CA . ARG A 1 212 ? -12.812 4.174 -3.989 1.00 91.19 212 ARG A CA 1
ATOM 1657 C C . ARG A 1 212 ? -13.979 4.495 -3.053 1.00 91.19 212 ARG A C 1
ATOM 1659 O O . ARG A 1 212 ? -14.240 5.662 -2.805 1.00 91.19 212 ARG A O 1
ATOM 1666 N N . ASN A 1 213 ? -14.725 3.491 -2.595 1.00 90.06 213 ASN A N 1
ATOM 1667 C CA . ASN A 1 213 ? -15.976 3.698 -1.852 1.00 90.06 213 ASN A CA 1
ATOM 1668 C C . ASN A 1 213 ? -16.005 2.940 -0.522 1.00 90.06 213 ASN A C 1
ATOM 1670 O O . ASN A 1 213 ? -17.070 2.772 0.082 1.00 90.06 213 ASN A O 1
ATOM 1674 N N . MET A 1 214 ? -14.872 2.390 -0.091 1.00 92.94 214 MET A N 1
ATOM 1675 C CA . MET A 1 214 ? -14.813 1.601 1.129 1.00 92.94 214 MET A CA 1
ATOM 1676 C C . MET A 1 214 ? -14.351 2.421 2.322 1.00 92.94 214 MET A C 1
ATOM 1678 O O . MET A 1 214 ? -13.565 3.356 2.209 1.00 92.94 214 MET A O 1
ATOM 1682 N N . LYS A 1 215 ? -14.821 1.981 3.485 1.00 94.31 215 LYS A N 1
ATOM 1683 C CA . LYS A 1 215 ? -14.229 2.292 4.777 1.00 94.31 215 LYS A CA 1
ATOM 1684 C C . LYS A 1 215 ? -13.669 0.996 5.338 1.00 94.31 215 LYS A C 1
ATOM 1686 O O . LYS A 1 215 ? -14.270 -0.063 5.123 1.00 94.31 215 LYS A O 1
ATOM 1691 N N . PHE A 1 216 ? -12.535 1.064 6.009 1.00 94.31 216 PHE A N 1
ATOM 1692 C CA . PHE A 1 216 ? -11.901 -0.098 6.618 1.00 94.31 216 PHE A CA 1
ATOM 1693 C C . PHE A 1 216 ? -11.336 0.259 7.981 1.00 94.31 216 PHE A C 1
ATOM 1695 O O . PHE A 1 216 ? -11.026 1.418 8.225 1.00 94.31 216 PHE A O 1
ATOM 1702 N N . THR A 1 217 ? -11.239 -0.724 8.867 1.00 93.62 217 THR A N 1
ATOM 1703 C CA . THR A 1 217 ? -10.841 -0.505 10.257 1.00 93.62 217 THR A CA 1
ATOM 1704 C C . THR A 1 217 ? -9.572 -1.285 10.549 1.00 93.62 217 THR A C 1
ATOM 1706 O O . THR A 1 217 ? -9.523 -2.479 10.263 1.00 93.62 217 THR A O 1
ATOM 1709 N N . VAL A 1 218 ? -8.574 -0.604 11.104 1.00 91.25 218 VAL A N 1
ATOM 1710 C CA . VAL A 1 218 ? -7.297 -1.163 11.566 1.00 91.25 218 VAL A CA 1
ATOM 1711 C C . VAL A 1 218 ? -7.053 -0.583 12.954 1.00 91.25 218 VAL A C 1
ATOM 1713 O O . VAL A 1 218 ? -7.212 0.622 13.125 1.00 91.25 218 VAL A O 1
ATOM 1716 N N . ASP A 1 219 ? -6.738 -1.428 13.937 1.00 88.44 219 ASP A N 1
ATOM 1717 C CA . ASP A 1 219 ? -6.460 -1.014 15.323 1.00 88.44 219 ASP A CA 1
ATOM 1718 C C . ASP A 1 219 ? -7.528 -0.057 15.902 1.00 88.44 219 ASP A C 1
ATOM 1720 O O . ASP A 1 219 ? -7.225 1.011 16.430 1.00 88.44 219 ASP A O 1
ATOM 1724 N N . ASP A 1 220 ? -8.807 -0.418 15.729 1.00 87.25 220 ASP A N 1
ATOM 1725 C CA . ASP A 1 220 ? -9.998 0.350 16.140 1.00 87.25 220 ASP A CA 1
ATOM 1726 C C . ASP A 1 220 ? -10.169 1.740 15.490 1.00 87.25 220 ASP A C 1
ATOM 1728 O O . ASP A 1 220 ? -11.137 2.454 15.767 1.00 87.25 220 ASP A O 1
ATOM 1732 N N . GLN A 1 221 ? -9.305 2.110 14.545 1.00 86.94 221 GLN A N 1
ATOM 1733 C CA . GLN A 1 221 ? -9.423 3.328 13.751 1.00 86.94 221 GLN A CA 1
ATOM 1734 C C . GLN A 1 221 ? -9.997 3.029 12.368 1.00 86.94 221 GLN A C 1
ATOM 1736 O O . GLN A 1 221 ? -9.614 2.069 11.705 1.00 86.94 221 GLN A O 1
ATOM 1741 N N . THR A 1 222 ? -10.941 3.856 11.911 1.00 91.38 222 THR A N 1
ATOM 1742 C CA . THR A 1 222 ? -11.605 3.669 10.612 1.00 91.38 222 THR A CA 1
ATOM 1743 C C . THR A 1 222 ? -11.060 4.631 9.569 1.00 91.38 222 THR A C 1
ATOM 1745 O O . THR A 1 222 ? -11.200 5.841 9.717 1.00 91.38 222 THR A O 1
ATOM 1748 N N . TYR A 1 223 ? -10.532 4.093 8.477 1.00 91.06 223 TYR A N 1
ATOM 1749 C CA . TYR A 1 223 ? -9.918 4.809 7.366 1.00 91.06 223 TYR A CA 1
ATOM 1750 C C . TYR A 1 223 ? -10.789 4.799 6.117 1.00 91.06 223 TYR A C 1
ATOM 1752 O O . TYR A 1 223 ? -11.558 3.861 5.876 1.00 91.06 223 TYR A O 1
ATOM 1760 N N . TYR A 1 224 ? -10.678 5.862 5.323 1.00 90.88 224 TYR A N 1
ATOM 1761 C CA . TYR A 1 224 ? -11.402 6.024 4.067 1.00 90.88 224 TYR A CA 1
ATOM 1762 C C . TYR A 1 224 ? -10.679 6.994 3.130 1.00 90.88 224 TYR A C 1
ATOM 1764 O O . TYR A 1 224 ? -9.896 7.839 3.567 1.00 90.88 224 TYR A O 1
ATOM 1772 N N . PHE A 1 225 ? -10.959 6.837 1.838 1.00 89.06 225 PHE A N 1
ATOM 1773 C CA . PHE A 1 225 ? -10.394 7.662 0.778 1.00 89.06 225 PHE A CA 1
ATOM 1774 C C . PHE A 1 225 ? -11.417 8.686 0.296 1.00 89.06 225 PHE A C 1
ATOM 1776 O O . PHE A 1 225 ? -12.608 8.375 0.188 1.00 89.06 225 PHE A O 1
ATOM 1783 N N . ASN A 1 226 ? -10.944 9.883 -0.033 1.00 85.81 226 ASN A N 1
ATOM 1784 C CA . ASN A 1 226 ? -11.752 10.877 -0.723 1.00 85.81 226 ASN A CA 1
ATOM 1785 C C . ASN A 1 226 ? -11.879 10.530 -2.228 1.00 85.81 226 ASN A C 1
ATOM 1787 O O . ASN A 1 226 ? -11.351 9.530 -2.721 1.00 85.81 226 ASN A O 1
ATOM 1791 N N . LYS A 1 227 ? -12.577 11.381 -2.988 1.00 87.25 227 LYS A N 1
ATOM 1792 C CA . LYS A 1 227 ? -12.775 11.219 -4.444 1.00 87.25 227 LYS A CA 1
ATOM 1793 C C . LYS A 1 227 ? -11.472 11.186 -5.263 1.00 87.25 227 LYS A C 1
ATOM 1795 O O 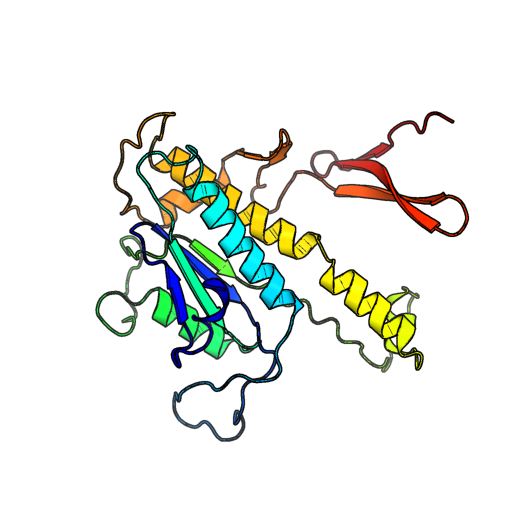. LYS A 1 227 ? -11.475 10.630 -6.360 1.00 87.25 227 LYS A O 1
ATOM 1800 N N . ASP A 1 228 ? -10.407 11.786 -4.739 1.00 86.12 228 ASP A N 1
ATOM 1801 C CA . ASP A 1 228 ? -9.098 11.916 -5.380 1.00 86.12 228 ASP A CA 1
ATOM 1802 C C . ASP A 1 228 ? -8.167 10.744 -5.001 1.00 86.12 228 ASP A C 1
ATOM 1804 O O . ASP A 1 228 ? -7.161 10.507 -5.667 1.00 86.12 228 ASP A O 1
ATOM 1808 N N . GLY A 1 229 ? -8.559 9.935 -4.008 1.00 82.00 229 GLY A N 1
ATOM 1809 C CA . GLY A 1 229 ? -7.804 8.781 -3.518 1.00 82.00 229 GLY A CA 1
ATOM 1810 C C . GLY A 1 229 ? -6.925 9.075 -2.301 1.00 82.00 229 GLY A C 1
ATOM 1811 O O . GLY A 1 229 ? -6.166 8.197 -1.896 1.00 82.00 229 GLY A O 1
ATOM 1812 N N . ASP A 1 230 ? -7.037 10.263 -1.702 1.00 81.94 230 ASP A N 1
ATOM 1813 C CA . ASP A 1 230 ? -6.272 10.638 -0.512 1.00 81.94 230 ASP A CA 1
ATOM 1814 C C . ASP A 1 230 ? -6.957 10.166 0.775 1.00 81.94 230 ASP A C 1
ATOM 1816 O O . ASP A 1 230 ? -8.187 10.097 0.855 1.00 81.94 230 ASP A O 1
ATOM 1820 N N . PHE A 1 231 ? -6.159 9.890 1.810 1.00 82.81 231 PHE A N 1
ATOM 1821 C CA . PHE A 1 231 ? -6.663 9.619 3.157 1.00 82.81 231 PHE A CA 1
ATOM 1822 C C . PHE A 1 231 ? -7.332 10.861 3.754 1.00 82.81 231 PHE A C 1
ATOM 1824 O O . PHE A 1 231 ? -6.724 11.925 3.847 1.00 82.81 231 PHE A O 1
ATOM 1831 N N . GLU A 1 232 ? -8.566 10.710 4.231 1.00 84.06 232 GLU A N 1
ATOM 1832 C CA . GLU A 1 232 ? -9.362 11.822 4.781 1.00 84.06 232 GLU A CA 1
ATOM 1833 C C . GLU A 1 232 ? -9.421 11.814 6.327 1.00 84.06 232 GLU A C 1
ATOM 1835 O O . GLU A 1 232 ? -10.171 12.553 6.963 1.00 84.06 232 GLU A O 1
ATOM 1840 N N . ASN A 1 233 ? -8.596 10.983 6.963 1.00 79.81 233 ASN A N 1
ATOM 1841 C CA . ASN A 1 233 ? -8.583 10.762 8.410 1.00 79.81 233 ASN A CA 1
ATOM 1842 C C . ASN A 1 233 ? -8.061 11.937 9.250 1.00 79.81 233 ASN A C 1
ATOM 1844 O O . ASN A 1 233 ? -8.324 11.969 10.451 1.00 79.81 233 ASN A O 1
ATOM 1848 N N . GLY A 1 234 ? -7.385 12.909 8.635 1.00 83.19 234 GLY A N 1
ATOM 1849 C CA . GLY A 1 234 ? -6.783 14.030 9.351 1.00 83.19 234 GLY A CA 1
ATOM 1850 C C . GLY A 1 234 ? -5.330 13.792 9.756 1.00 83.19 234 GLY A C 1
ATOM 1851 O O . GLY A 1 234 ? -4.677 12.884 9.247 1.00 83.19 234 GLY A O 1
ATOM 1852 N N . TYR A 1 235 ? -4.830 14.637 10.656 1.00 83.00 235 TYR A N 1
ATOM 1853 C CA . TYR A 1 235 ? -3.464 14.575 11.183 1.00 83.00 235 TYR A CA 1
ATOM 1854 C C . TYR A 1 235 ? -3.460 14.703 12.700 1.00 83.00 235 TYR A C 1
ATOM 1856 O O . TYR A 1 235 ? -4.195 15.523 13.247 1.00 83.00 235 TYR A O 1
ATOM 1864 N N . ASP A 1 236 ? -2.573 13.975 13.366 1.00 82.38 236 ASP A N 1
ATOM 1865 C CA . ASP A 1 236 ? -2.311 14.171 14.789 1.00 82.38 236 ASP A CA 1
ATOM 1866 C C . ASP A 1 236 ? -1.513 15.463 15.022 1.00 82.38 236 ASP A C 1
ATOM 1868 O O . ASP A 1 236 ? -0.576 15.795 14.290 1.00 82.38 236 ASP A O 1
ATOM 1872 N N . LEU A 1 237 ? -1.873 16.203 16.070 1.00 81.81 237 LEU A N 1
ATOM 1873 C CA . LEU A 1 237 ? -1.131 17.369 16.543 1.00 81.81 237 LEU A CA 1
ATOM 1874 C C . LEU A 1 237 ? -0.153 16.907 17.614 1.00 81.81 237 LEU A C 1
ATOM 1876 O O . LEU A 1 237 ? -0.557 16.540 18.716 1.00 81.81 237 LEU A O 1
ATOM 1880 N N . ILE A 1 238 ? 1.138 16.941 17.301 1.00 82.62 238 ILE A N 1
ATOM 1881 C CA . ILE A 1 238 ? 2.187 16.451 18.196 1.00 82.62 238 ILE A CA 1
ATOM 1882 C C . ILE A 1 238 ? 2.890 17.635 18.859 1.00 82.62 238 ILE A C 1
ATOM 1884 O O . ILE A 1 238 ? 3.439 18.509 18.182 1.00 82.62 238 ILE A O 1
ATOM 1888 N N . MET A 1 239 ? 2.918 17.650 20.191 1.00 79.06 239 MET A N 1
ATOM 1889 C CA . MET A 1 239 ? 3.654 18.631 20.982 1.00 79.06 239 MET A CA 1
ATOM 1890 C C . MET A 1 239 ? 4.783 17.965 21.760 1.00 79.06 239 MET A C 1
ATOM 1892 O O . MET A 1 239 ? 4.669 16.859 22.279 1.00 79.06 239 MET A O 1
ATOM 1896 N N . TRP A 1 240 ? 5.898 18.680 21.861 1.00 81.31 240 TRP A N 1
ATOM 1897 C CA . TRP A 1 240 ? 7.063 18.234 22.605 1.00 81.31 240 TRP A CA 1
ATOM 1898 C C . TRP A 1 240 ? 6.885 18.587 24.079 1.00 81.31 240 TRP A C 1
ATOM 1900 O O . TRP A 1 240 ? 6.811 19.768 24.425 1.00 81.31 240 TRP A O 1
ATOM 1910 N N . LYS A 1 241 ? 6.868 17.579 24.950 1.00 81.69 241 LYS A N 1
ATOM 1911 C CA . LYS A 1 241 ? 6.904 17.763 26.402 1.00 81.69 241 LYS A CA 1
ATOM 1912 C C . LYS A 1 241 ? 8.293 17.447 26.936 1.00 81.69 241 LYS A C 1
ATOM 1914 O O . LYS A 1 241 ? 8.957 16.506 26.500 1.00 81.69 241 LYS A O 1
ATOM 1919 N N . LYS A 1 242 ? 8.751 18.267 27.879 1.00 81.94 242 LYS A N 1
ATOM 1920 C CA . LYS A 1 242 ? 10.019 18.043 28.572 1.00 81.94 242 LYS A CA 1
ATOM 1921 C C . LYS A 1 242 ? 9.767 17.122 29.763 1.00 81.94 242 LYS A C 1
ATOM 1923 O O . LYS A 1 242 ? 8.923 17.438 30.596 1.00 81.94 242 LYS A O 1
ATOM 1928 N N . ASN A 1 243 ? 10.513 16.027 29.851 1.00 82.38 243 ASN A N 1
ATOM 1929 C CA . ASN A 1 243 ? 10.525 15.141 31.010 1.00 82.38 243 ASN A CA 1
ATOM 1930 C C . ASN A 1 243 ? 11.974 14.974 31.486 1.00 82.38 243 ASN A C 1
ATOM 1932 O O . ASN A 1 243 ? 12.739 14.192 30.927 1.00 82.38 243 ASN A O 1
ATOM 1936 N N . GLY A 1 244 ? 12.387 15.784 32.465 1.00 85.44 244 GLY A N 1
ATOM 1937 C CA . GLY A 1 244 ? 13.801 15.895 32.839 1.00 85.44 244 GLY A CA 1
ATOM 1938 C C . GLY A 1 244 ? 14.645 16.449 31.685 1.00 85.44 244 GLY A C 1
ATOM 1939 O O . GLY A 1 244 ? 14.330 17.514 31.152 1.00 85.44 244 GLY A O 1
ATOM 1940 N N . ASP A 1 245 ? 15.697 15.729 31.294 1.00 84.38 245 ASP A N 1
ATOM 1941 C CA . ASP A 1 245 ? 16.532 16.064 30.128 1.00 84.38 245 ASP A CA 1
ATOM 1942 C C . ASP A 1 245 ? 16.016 15.448 28.816 1.00 84.38 245 ASP A C 1
ATOM 1944 O O . ASP A 1 245 ? 16.504 15.786 27.734 1.00 84.38 245 ASP A O 1
ATOM 1948 N N . GLU A 1 246 ? 14.996 14.588 28.886 1.00 71.31 246 GLU A N 1
ATOM 1949 C CA . GLU A 1 246 ? 14.402 13.948 27.719 1.00 71.31 246 GLU A CA 1
ATOM 1950 C C . GLU A 1 246 ? 13.261 14.773 27.118 1.00 71.31 246 GLU A C 1
ATOM 1952 O O . GLU A 1 246 ? 12.540 15.532 27.779 1.00 71.31 246 GLU A O 1
ATOM 1957 N N . ARG A 1 247 ? 13.104 14.606 25.806 1.00 74.25 247 ARG A N 1
ATOM 1958 C CA . ARG A 1 247 ? 12.026 15.177 25.010 1.00 74.25 247 ARG A CA 1
ATOM 1959 C C . ARG A 1 247 ? 11.077 14.058 24.612 1.00 74.25 247 ARG A C 1
ATOM 1961 O O . ARG A 1 247 ? 11.485 13.152 23.893 1.00 74.25 247 ARG A O 1
ATOM 1968 N N . ILE A 1 248 ? 9.829 14.156 25.047 1.00 77.12 248 ILE A N 1
ATOM 1969 C CA . ILE A 1 248 ? 8.786 13.179 24.742 1.00 77.12 248 ILE A CA 1
ATOM 1970 C C . ILE A 1 248 ? 7.813 13.809 23.746 1.00 77.12 248 ILE A C 1
ATOM 1972 O O . ILE A 1 248 ? 7.458 14.985 23.876 1.00 77.12 248 ILE A O 1
ATOM 1976 N N . LEU A 1 249 ? 7.423 13.037 22.733 1.00 76.19 249 LEU A N 1
ATOM 1977 C CA . LEU A 1 249 ? 6.367 13.408 21.796 1.00 76.19 249 LEU A CA 1
ATOM 1978 C C . LEU A 1 249 ? 5.024 13.030 22.411 1.00 76.19 249 LEU A C 1
ATOM 1980 O O . LEU A 1 249 ? 4.840 11.887 22.819 1.00 76.19 249 LEU A O 1
ATOM 1984 N N . ASP A 1 250 ? 4.111 13.990 22.475 1.00 77.88 250 ASP A N 1
ATOM 1985 C CA . ASP A 1 250 ? 2.769 13.783 22.999 1.00 77.88 250 ASP A CA 1
ATOM 1986 C C . ASP A 1 250 ? 1.735 14.238 21.972 1.00 77.88 250 ASP A C 1
ATOM 1988 O O . ASP A 1 250 ? 1.880 15.311 21.378 1.00 77.88 250 ASP A O 1
ATOM 1992 N N . VAL A 1 251 ? 0.701 13.428 21.751 1.00 82.56 251 VAL A N 1
ATOM 1993 C CA . VAL A 1 251 ? -0.400 13.791 20.855 1.00 82.56 251 VAL A CA 1
ATOM 1994 C C . VAL A 1 251 ? -1.378 14.650 21.644 1.00 82.56 251 VAL A C 1
ATOM 1996 O O . VAL A 1 251 ? -2.059 14.182 22.551 1.00 82.56 251 VAL A O 1
ATOM 1999 N N . VAL A 1 252 ? -1.441 15.933 21.303 1.00 89.00 252 VAL A N 1
ATOM 2000 C CA . VAL A 1 252 ? -2.230 16.947 22.021 1.00 89.00 252 VAL A CA 1
ATOM 2001 C C . VAL A 1 252 ? -3.496 17.345 21.282 1.00 89.00 252 VAL A C 1
ATOM 2003 O O . VAL A 1 252 ? -4.184 18.281 21.676 1.00 89.00 252 VAL A O 1
ATOM 2006 N N . GLY A 1 253 ? -3.806 16.669 20.187 1.00 89.50 253 GLY A N 1
ATOM 2007 C CA . GLY A 1 253 ? -5.004 16.932 19.420 1.00 89.50 253 GLY A CA 1
ATOM 2008 C C . GLY A 1 253 ? -4.950 16.304 18.044 1.00 89.50 253 GLY A C 1
ATOM 2009 O O . GLY A 1 253 ? -4.047 15.536 17.727 1.00 89.50 253 GLY A O 1
ATOM 2010 N N . GLN A 1 254 ? -5.906 16.693 17.215 1.00 89.25 254 GLN A N 1
ATOM 2011 C CA . GLN A 1 254 ? -6.044 16.248 15.838 1.00 89.25 254 GLN A CA 1
ATOM 2012 C C . GLN A 1 254 ? -6.567 17.389 14.961 1.00 89.25 254 GLN A C 1
ATOM 2014 O O . GLN A 1 254 ? -7.395 18.201 15.383 1.00 89.25 254 GLN A O 1
ATOM 2019 N N . TYR A 1 255 ? -6.124 17.420 13.715 1.00 87.19 255 TYR A N 1
ATOM 2020 C CA . TYR A 1 255 ? -6.690 18.233 12.654 1.00 87.19 255 TYR A CA 1
ATOM 2021 C C . TYR A 1 255 ? -7.565 17.360 11.757 1.00 87.19 255 TYR A C 1
ATOM 2023 O O . TYR A 1 255 ? -7.099 16.375 11.191 1.00 87.19 255 TYR A O 1
ATOM 2031 N N . LEU A 1 256 ? -8.834 17.729 11.616 1.00 85.25 256 LEU A N 1
ATOM 2032 C CA . LEU A 1 256 ? -9.819 17.043 10.791 1.00 85.25 256 LEU A CA 1
ATOM 2033 C C . LEU A 1 256 ? -9.913 17.720 9.420 1.00 85.25 256 LEU A C 1
ATOM 2035 O O . LEU A 1 256 ? -10.369 18.860 9.313 1.00 85.25 256 LEU A O 1
ATOM 2039 N N . ILE A 1 257 ? -9.535 16.996 8.363 1.00 83.88 257 ILE A N 1
ATOM 2040 C CA . ILE A 1 257 ? -9.595 17.494 6.976 1.00 83.88 257 ILE A CA 1
ATOM 2041 C C . ILE A 1 257 ? -11.046 17.756 6.549 1.00 83.88 257 ILE A C 1
ATOM 2043 O O . ILE A 1 257 ? -11.334 18.776 5.928 1.00 83.88 257 ILE A O 1
ATOM 2047 N N . SER A 1 258 ? -11.970 16.870 6.931 1.00 80.44 258 SER A N 1
ATOM 2048 C CA . SER A 1 258 ? -13.369 16.878 6.476 1.00 80.44 258 SER A CA 1
ATOM 2049 C C . SER A 1 258 ? -14.129 18.174 6.775 1.00 80.44 258 SER A C 1
ATOM 2051 O O . SER A 1 258 ? -15.027 18.556 6.026 1.00 80.44 258 SER A O 1
ATOM 2053 N N . ASN A 1 259 ? -13.781 18.868 7.858 1.00 86.06 259 ASN A N 1
ATOM 2054 C CA . ASN A 1 259 ? -14.401 20.130 8.260 1.00 86.06 259 ASN A CA 1
ATOM 2055 C C . ASN A 1 259 ? -13.386 21.244 8.554 1.00 86.06 259 ASN A C 1
ATOM 2057 O O . ASN A 1 259 ? -13.774 22.275 9.104 1.00 86.06 259 ASN A O 1
ATOM 2061 N N . ASN A 1 260 ? -12.117 21.056 8.173 1.00 86.00 260 ASN A N 1
ATOM 2062 C CA . ASN A 1 260 ? -11.029 22.010 8.391 1.00 86.00 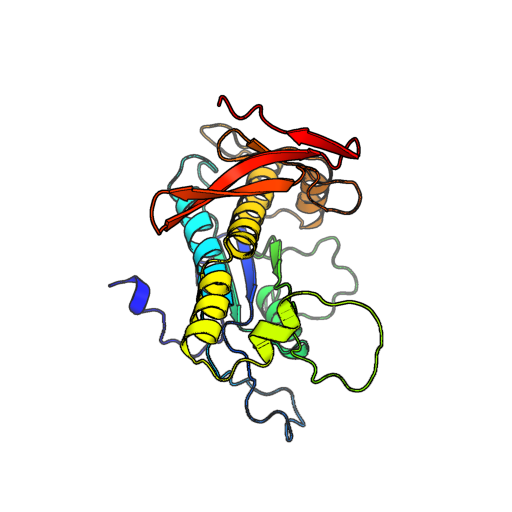260 ASN A CA 1
ATOM 2063 C C . ASN A 1 260 ? -10.933 22.480 9.859 1.00 86.00 260 ASN A C 1
ATOM 2065 O O . ASN A 1 260 ? -10.744 23.668 10.129 1.00 86.00 260 ASN A O 1
ATOM 2069 N N . ASN A 1 261 ? -11.127 21.558 10.807 1.00 88.69 261 ASN A N 1
ATOM 2070 C CA . ASN A 1 261 ? -11.208 21.871 12.231 1.00 88.69 261 ASN A CA 1
ATOM 2071 C C . ASN A 1 261 ? -10.021 21.306 13.016 1.00 88.69 261 ASN A C 1
ATOM 2073 O O . ASN A 1 261 ? -9.505 20.233 12.713 1.00 88.69 261 ASN A O 1
ATOM 2077 N N . VAL A 1 262 ? -9.630 22.013 14.071 1.00 89.75 262 VAL A N 1
ATOM 2078 C CA . VAL A 1 262 ? -8.566 21.621 14.998 1.00 89.75 262 VAL A CA 1
ATOM 2079 C C . VAL A 1 262 ? -9.218 21.273 16.331 1.00 89.75 262 VAL A C 1
ATOM 2081 O O . VAL A 1 262 ? -9.824 22.131 16.968 1.00 89.75 262 VAL A O 1
ATOM 2084 N N . ASN A 1 263 ? -9.072 20.027 16.771 1.00 88.44 263 ASN A N 1
ATOM 2085 C CA . ASN A 1 263 ? -9.478 19.597 18.104 1.00 88.44 263 ASN A CA 1
ATOM 2086 C C . ASN A 1 263 ? -8.222 19.438 18.955 1.00 88.44 263 ASN A C 1
ATOM 2088 O O . ASN A 1 263 ? -7.432 18.533 18.706 1.00 88.44 263 ASN A O 1
ATOM 2092 N N . VAL A 1 264 ? -8.036 20.298 19.951 1.00 89.56 264 VAL A N 1
ATOM 2093 C CA . VAL A 1 264 ? -6.959 20.154 20.939 1.00 89.56 264 VAL A CA 1
ATOM 2094 C C . VAL A 1 264 ? -7.523 19.380 22.124 1.00 89.56 264 VAL A C 1
ATOM 2096 O O . VAL A 1 264 ? -8.575 19.739 22.652 1.00 89.56 264 VAL A O 1
ATOM 2099 N N . TYR A 1 265 ? -6.860 18.295 22.511 1.00 88.31 265 TYR A N 1
ATOM 2100 C CA . TYR A 1 265 ? -7.212 17.555 23.714 1.00 88.31 265 TYR A CA 1
ATOM 2101 C C . TYR A 1 265 ? -6.814 18.397 24.923 1.00 88.31 265 TYR A C 1
ATOM 2103 O O . TYR A 1 265 ? -5.682 18.878 24.999 1.00 88.31 265 TYR A O 1
ATOM 2111 N N . ASP A 1 266 ? -7.748 18.594 25.852 1.00 72.75 266 ASP A N 1
ATOM 2112 C CA . ASP A 1 266 ? -7.470 19.345 27.071 1.00 72.75 266 ASP A CA 1
ATOM 2113 C C . ASP A 1 266 ? -6.353 18.630 27.836 1.00 72.75 266 ASP A C 1
ATOM 2115 O O . ASP A 1 266 ? -6.498 17.494 28.300 1.00 72.75 266 ASP A O 1
ATOM 2119 N N . LEU A 1 267 ? -5.203 19.292 27.928 1.00 61.44 267 LEU A N 1
ATOM 2120 C CA . LEU A 1 267 ? -4.100 18.841 28.751 1.00 61.44 267 LEU A CA 1
ATOM 2121 C C . LEU A 1 267 ? -4.527 19.082 30.194 1.00 61.44 267 LEU A C 1
ATOM 2123 O O . LEU A 1 267 ? -4.439 20.214 30.665 1.00 61.44 267 LEU A O 1
ATOM 2127 N N . MET A 1 268 ? -5.024 18.048 30.882 1.00 49.28 268 MET A N 1
ATOM 2128 C CA . MET A 1 268 ? -5.195 18.122 32.334 1.00 49.28 268 MET A CA 1
ATOM 2129 C C . MET A 1 268 ? -3.849 18.547 32.933 1.00 49.28 268 MET A C 1
ATOM 2131 O O . MET A 1 268 ? -2.859 17.819 32.821 1.00 49.28 268 MET A O 1
ATOM 2135 N N . VAL A 1 269 ? -3.830 19.777 33.450 1.00 46.78 269 VAL A N 1
ATOM 2136 C CA . VAL A 1 269 ? -2.700 20.423 34.127 1.00 46.78 269 VAL A CA 1
ATOM 2137 C C . VAL A 1 269 ? -2.420 19.721 35.446 1.00 46.78 269 VAL A C 1
ATOM 2139 O O . VAL A 1 269 ? -3.402 19.422 36.162 1.00 46.78 269 VAL A O 1
#

pLDDT: mean 74.57, std 19.95, range [23.03, 96.69]

InterPro domains:
  IPR000068 GPCR, family 3, extracellular calcium-sensing receptor-related [PTHR24061] (146-261)
  IPR028082 Periplasmic binding protein-like I [SSF53822] (19-124)
  IPR028082 Periplasmic binding protein-like I [SSF53822] (148-255)